Protein AF-A0A4Z2FK33-F1 (afdb_monomer)

pLDDT: mean 76.03, std 24.63, range [28.44, 97.0]

Foldseek 3Di:
DPQPDPPPPDPVVLVVVCVVDPNVVSVVVVVVVVVLVVVVSCLSVQLADDPDDDDPVSVLVLLLVLLCVALLNPPPHDDPDPQSQDDPDPVVCVVNSNQRNAADDPVGRLDQDPRRNSNNSVVSSVLSHVVNVCVVVVNPPPVPPCVPVVVVVVVVVVPPPDPDDDDDDDDDDDDDDDDDDDDD

Sequence (184 aa):
MKPFSFPEMNSENFSLSEKIVSTAYVRQGSQARRGHEQLIRQLLEQGKCPEEGWSESTVELFLSELAVMDSNNFLGNCGVGEREGRVASSLVARRHYRLIHGIGRSGDIAAIQPKAAGSSLLNKLTNSVVLDILKLSGVYVLSFKLKNILETFLLLVSHTCDPIFPVMELSGIFFSPVCKSATF

Radius of gyration: 21.34 Å; Cα contacts (8 Å, |Δi|>4): 114; chains: 1; bounding box: 62×40×58 Å

Mean predicted aligned error: 12.95 Å

Solvent-accessible surface area (backbone atoms only — not comparable to full-atom values): 11574 Å² total; per-residue (Å²): 132,80,78,89,69,76,69,82,87,46,65,67,60,50,60,57,43,38,77,77,42,62,51,71,60,49,50,54,52,52,52,57,51,48,55,49,52,50,56,54,47,49,39,71,75,67,31,44,66,68,93,66,85,77,54,68,71,50,52,53,49,52,49,48,61,30,20,56,50,16,51,69,55,42,95,84,62,82,75,85,63,95,84,46,52,81,71,92,48,69,66,62,35,57,80,47,55,57,60,63,74,56,67,23,48,101,88,38,64,88,41,78,26,90,62,18,49,19,42,30,49,49,53,55,42,52,54,36,23,53,53,42,51,40,42,75,72,68,51,70,89,46,86,83,68,43,89,66,49,58,65,60,57,55,52,66,65,66,60,76,81,62,88,90,81,80,91,75,82,94,74,81,94,77,83,86,80,87,85,77,85,78,92,132

Secondary structure (DSSP, 8-state):
--------TTHHHHHHHTTTS-HHHHHHHHHHHHHHHHHHHHHHHH-S--SSPPPHHHHHHHHHHHHTTBGGG-TT----SS-S---S-HHHHHHTTT--S-SSBTTBSSS--TTBHHHHHHHHHHHHHHHHHHHHTT-GGGTTTTTTTHHHHHHHHHTTS-----------------------

InterPro domains:
  IPR008829 SepSecS/SepCysS family [PF05889] (69-140)
  IPR015421 Pyridoxal phosphate-dependent transferase, major domain [G3DSA:3.40.640.10] (9-179)
  IPR015424 Pyridoxal phosphate-dependent transferase [SSF53383] (35-139)
  IPR019872 O-phosphoseryl-tRNA(Sec) selenium transferase [PTHR12944] (9-140)

Organism: NCBI:txid230148

Nearest PDB structures (foldseek):
  4zdo-assembly1_B  TM=9.076E-01  e=3.454E-13  Homo sapiens
  8g9z-assembly2_D  TM=9.620E-01  e=1.448E-12  Homo sapiens
  3bcb-assembly1_A  TM=9.994E-01  e=1.148E-11  Mus musculus
  4zdp-assembly1_A  TM=9.933E-01  e=1.665E-11  Homo sapiens
  4zdo-assembly2_D  TM=8.841E-01  e=3.766E-12  Homo sapiens

Structure (mmCIF, N/CA/C/O backbone):
data_AF-A0A4Z2FK33-F1
#
_entry.id   AF-A0A4Z2FK33-F1
#
loop_
_atom_site.group_PDB
_atom_site.id
_atom_site.type_symbol
_atom_site.label_atom_id
_atom_site.label_alt_id
_atom_site.label_comp_id
_atom_site.label_asym_id
_atom_site.label_entity_id
_atom_site.label_seq_id
_atom_site.pdbx_PDB_ins_code
_atom_site.Cartn_x
_atom_site.Cartn_y
_atom_site.Cartn_z
_atom_site.occupancy
_atom_site.B_iso_or_equiv
_atom_site.auth_seq_id
_atom_site.auth_comp_id
_atom_site.auth_asym_id
_atom_site.auth_atom_id
_atom_site.pdbx_PDB_model_num
ATOM 1 N N . MET A 1 1 ? -3.063 20.180 -8.177 1.00 32.69 1 MET A N 1
ATOM 2 C CA . MET A 1 1 ? -2.989 18.768 -7.743 1.00 32.69 1 MET A CA 1
ATOM 3 C C . MET A 1 1 ? -3.818 18.640 -6.481 1.00 32.69 1 MET A C 1
ATOM 5 O O . MET A 1 1 ? -3.519 19.347 -5.530 1.00 32.69 1 MET A O 1
ATOM 9 N N . LYS A 1 2 ? -4.894 17.843 -6.481 1.00 29.06 2 LYS A N 1
ATOM 10 C CA . LYS A 1 2 ? -5.579 17.518 -5.221 1.00 29.06 2 LYS A CA 1
ATOM 11 C C . LYS A 1 2 ? -4.606 16.677 -4.380 1.00 29.06 2 LYS A C 1
ATOM 13 O O . LYS A 1 2 ? -3.972 15.800 -4.972 1.00 29.06 2 LYS A O 1
ATOM 18 N N . PRO A 1 3 ? -4.436 16.944 -3.074 1.00 35.28 3 PRO A N 1
ATOM 19 C CA . PRO A 1 3 ? -3.685 16.038 -2.217 1.00 35.28 3 PRO A CA 1
ATOM 20 C C . PRO A 1 3 ? -4.307 14.646 -2.341 1.00 35.28 3 PRO A C 1
ATOM 22 O O . PRO A 1 3 ? -5.529 14.520 -2.442 1.00 35.28 3 PRO A O 1
ATOM 25 N N . PHE A 1 4 ? -3.464 13.620 -2.412 1.00 38.22 4 PHE A N 1
ATOM 26 C CA . PHE A 1 4 ? -3.895 12.229 -2.407 1.00 38.22 4 PHE A CA 1
ATOM 27 C C . PHE A 1 4 ? -4.510 11.952 -1.029 1.00 38.22 4 PHE A C 1
ATOM 29 O O . PHE A 1 4 ? -3.817 11.590 -0.084 1.00 38.22 4 PHE A O 1
ATOM 36 N N . SER A 1 5 ? -5.800 12.246 -0.872 1.00 37.59 5 SER A N 1
ATOM 37 C CA . SER A 1 5 ? -6.545 11.930 0.337 1.00 37.59 5 SER A CA 1
ATOM 38 C C . SER A 1 5 ? -6.865 10.445 0.284 1.00 37.59 5 SER A C 1
ATOM 40 O O . SER A 1 5 ? -7.742 10.038 -0.482 1.00 37.59 5 SER A O 1
ATOM 42 N N . PHE A 1 6 ? -6.156 9.640 1.075 1.00 44.09 6 PHE A N 1
ATOM 43 C CA . PHE A 1 6 ? -6.681 8.332 1.448 1.00 44.09 6 PHE A CA 1
ATOM 44 C C . PHE A 1 6 ? -8.087 8.572 2.026 1.00 44.09 6 PHE A C 1
ATOM 46 O O . PHE A 1 6 ? -8.216 9.404 2.930 1.00 44.09 6 PHE A O 1
ATOM 53 N N . PRO A 1 7 ? -9.147 7.966 1.464 1.00 44.47 7 PRO A N 1
ATOM 54 C CA . PRO A 1 7 ? -10.482 8.109 2.026 1.00 44.47 7 PRO A CA 1
ATOM 55 C C . PRO A 1 7 ? -10.446 7.642 3.485 1.00 44.47 7 PRO A C 1
ATOM 57 O O . PRO A 1 7 ? -9.740 6.682 3.795 1.00 44.47 7 PRO A O 1
ATOM 60 N N . GLU A 1 8 ? -11.174 8.321 4.378 1.00 51.00 8 GLU A N 1
ATOM 61 C CA . GLU A 1 8 ? -11.430 7.837 5.742 1.00 51.00 8 GLU A CA 1
ATOM 62 C C . GLU A 1 8 ? -12.081 6.453 5.637 1.00 51.00 8 GLU A C 1
ATOM 64 O O . GLU A 1 8 ? -13.293 6.324 5.496 1.00 51.00 8 GLU A O 1
ATOM 69 N N . MET A 1 9 ? -11.265 5.401 5.632 1.00 53.88 9 MET A N 1
ATOM 70 C CA . MET A 1 9 ? -11.671 4.095 5.106 1.00 53.88 9 MET A CA 1
ATOM 71 C C . MET A 1 9 ? -12.693 3.362 5.979 1.00 53.88 9 MET A C 1
ATOM 73 O O .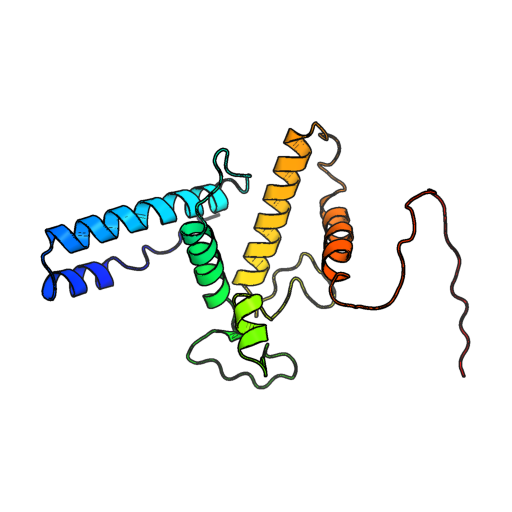 MET A 1 9 ? -13.141 2.285 5.606 1.00 53.88 9 MET A O 1
ATOM 77 N N . ASN A 1 10 ? -13.050 3.891 7.154 1.00 69.00 10 ASN A N 1
ATOM 78 C CA . ASN A 1 10 ? -13.724 3.101 8.182 1.00 69.00 10 ASN A CA 1
ATOM 79 C C . ASN A 1 10 ? -14.761 3.846 9.031 1.00 69.00 10 ASN A C 1
ATOM 81 O O . ASN A 1 10 ? -15.221 3.264 10.010 1.00 69.00 10 ASN A O 1
ATOM 85 N N . SER A 1 11 ? -15.150 5.086 8.719 1.00 76.50 11 SER A N 1
ATOM 86 C CA . SER A 1 11 ? -16.106 5.819 9.572 1.00 76.50 11 SER A CA 1
ATOM 87 C C . SER A 1 11 ? -17.433 5.059 9.729 1.00 76.50 11 SER A C 1
ATOM 89 O O . SER A 1 11 ? -17.882 4.832 10.852 1.00 76.50 11 SER A O 1
ATOM 91 N N . GLU A 1 12 ? -17.983 4.542 8.629 1.00 84.75 12 GLU A N 1
ATOM 92 C CA . GLU A 1 12 ? -19.193 3.710 8.637 1.00 84.75 12 GLU A CA 1
ATOM 93 C C . GLU A 1 12 ? -18.986 2.368 9.355 1.00 84.75 12 GLU A C 1
ATOM 95 O O . GLU A 1 12 ? -19.827 1.957 10.156 1.00 84.75 12 GLU A O 1
ATOM 100 N N . ASN A 1 13 ? -17.843 1.708 9.140 1.00 87.44 13 ASN A N 1
ATOM 101 C CA . ASN A 1 13 ? -17.508 0.441 9.800 1.00 87.44 13 ASN A CA 1
ATOM 102 C C . ASN A 1 13 ? -17.434 0.602 11.324 1.00 87.44 13 ASN A C 1
ATOM 104 O O . ASN A 1 13 ? -17.922 -0.252 12.070 1.00 87.44 13 ASN A O 1
ATOM 108 N N . PHE A 1 14 ? -16.863 1.711 11.800 1.00 87.00 14 PHE A N 1
ATOM 109 C CA . PHE A 1 14 ? -16.839 2.030 13.222 1.00 87.00 14 PHE A CA 1
ATOM 110 C C . PHE A 1 14 ? -18.251 2.292 13.748 1.00 87.00 14 PHE A C 1
ATOM 112 O O . PHE A 1 14 ? -18.624 1.695 14.754 1.00 87.00 14 PHE A O 1
ATOM 119 N N . SER A 1 15 ? -19.078 3.071 13.043 1.00 88.12 15 SER A N 1
ATOM 120 C CA . SER A 1 15 ? -20.475 3.303 13.440 1.00 88.12 15 SER A CA 1
ATOM 121 C C . SER A 1 15 ? -21.315 2.021 13.494 1.00 88.12 15 SER A C 1
ATOM 123 O O . SER A 1 15 ? -22.174 1.880 14.363 1.00 88.12 15 SER A O 1
ATOM 125 N N . LEU A 1 16 ? -21.081 1.061 12.595 1.00 90.81 16 LEU A N 1
ATOM 126 C CA . LEU A 1 16 ? -21.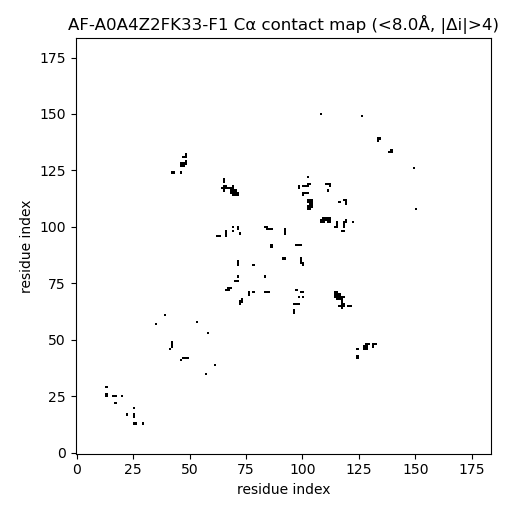721 -0.256 12.658 1.00 90.81 16 LEU A CA 1
ATOM 127 C C . LEU A 1 16 ? -21.207 -1.084 13.843 1.00 90.81 16 LEU A C 1
ATOM 129 O O . LEU A 1 16 ? -21.999 -1.747 14.511 1.00 90.81 16 LEU A O 1
ATOM 133 N N . SER A 1 17 ? -19.912 -1.002 14.147 1.00 89.12 17 SER A N 1
ATOM 134 C CA . SER A 1 17 ? -19.297 -1.702 15.281 1.00 89.12 17 SER A CA 1
ATOM 135 C C . SER A 1 17 ? -19.814 -1.196 16.633 1.00 89.12 17 SER A C 1
ATOM 137 O O . SER A 1 17 ? -20.007 -1.996 17.547 1.00 89.12 17 SER A O 1
ATOM 139 N N . GLU A 1 18 ? -20.114 0.103 16.754 1.00 91.81 18 GLU A N 1
ATOM 140 C CA . GLU A 1 18 ? -20.719 0.706 17.957 1.00 91.81 18 GLU A CA 1
ATOM 141 C C . GLU A 1 18 ? -22.119 0.149 18.278 1.00 91.81 18 GLU A C 1
ATOM 143 O O . GLU A 1 18 ? -22.578 0.253 19.413 1.00 91.81 18 GLU A O 1
ATOM 148 N N . LYS A 1 19 ? -22.807 -0.465 17.303 1.00 93.19 19 LYS A N 1
ATOM 149 C CA . LYS A 1 19 ? -24.095 -1.148 17.535 1.00 93.19 19 LYS A CA 1
ATOM 150 C C . LYS A 1 19 ? -23.926 -2.535 18.163 1.00 93.19 19 LYS A C 1
ATOM 152 O O . LYS A 1 19 ? -24.900 -3.092 18.659 1.00 93.19 19 LYS A O 1
ATOM 157 N N . ILE A 1 20 ? -22.719 -3.100 18.102 1.00 93.31 20 ILE A N 1
ATOM 158 C CA . ILE A 1 20 ? -22.397 -4.460 18.558 1.00 93.31 20 ILE A CA 1
ATOM 159 C C . ILE A 1 20 ? -21.619 -4.410 19.878 1.00 93.31 20 ILE A C 1
ATOM 161 O O . ILE A 1 20 ? -21.870 -5.202 20.783 1.00 93.31 20 ILE A O 1
ATOM 165 N N . VAL A 1 21 ? -20.675 -3.475 19.992 1.00 92.44 21 VAL A N 1
ATOM 166 C CA . VAL A 1 21 ? -19.794 -3.290 21.151 1.00 92.44 21 VAL A CA 1
ATOM 167 C C . VAL A 1 21 ? -19.958 -1.869 21.684 1.00 92.44 21 VAL A C 1
ATOM 169 O O . VAL A 1 21 ? -20.266 -0.954 20.927 1.00 92.44 21 VAL A O 1
ATOM 172 N N . SER A 1 22 ? -19.717 -1.664 22.983 1.00 93.19 22 SER A N 1
ATOM 173 C CA . SER A 1 22 ? -19.744 -0.334 23.607 1.00 93.19 22 SER A CA 1
ATOM 174 C C . SER A 1 22 ? -18.981 0.712 22.788 1.00 93.19 22 SER A C 1
ATOM 176 O O . SER A 1 22 ? -17.798 0.550 22.471 1.00 93.19 22 SER A O 1
ATOM 178 N N . THR A 1 23 ? -19.657 1.833 22.537 1.00 92.00 23 THR A N 1
ATOM 179 C CA . THR A 1 23 ? -19.134 3.011 21.842 1.00 92.00 23 THR A CA 1
ATOM 180 C C . THR A 1 23 ? -17.781 3.467 22.384 1.00 92.00 23 THR A C 1
ATOM 182 O O . THR A 1 23 ? -16.895 3.825 21.612 1.00 92.00 23 THR A O 1
ATOM 185 N N . ALA A 1 24 ? -17.586 3.431 23.706 1.00 92.00 24 ALA A N 1
ATOM 186 C CA . ALA A 1 24 ? -16.337 3.870 24.322 1.00 92.00 24 ALA A CA 1
ATOM 187 C C . ALA A 1 24 ? -15.137 3.020 23.861 1.00 92.00 24 ALA A C 1
ATOM 189 O O . ALA A 1 24 ? -14.093 3.571 23.511 1.00 92.00 24 ALA A O 1
ATOM 190 N N . TYR A 1 25 ? -15.303 1.696 23.783 1.00 92.06 25 TYR A N 1
ATOM 191 C CA . TYR A 1 25 ? -14.235 0.788 23.354 1.00 92.06 25 TYR A CA 1
ATOM 192 C C . TYR A 1 25 ? -13.966 0.875 21.852 1.00 92.06 25 TYR A C 1
ATOM 194 O O . TYR A 1 25 ? -12.808 0.880 21.431 1.00 92.06 25 TYR A O 1
ATOM 202 N N . VAL A 1 26 ? -15.012 1.017 21.033 1.00 91.56 26 VAL A N 1
ATOM 203 C CA . VAL A 1 26 ? -14.852 1.185 19.579 1.00 91.56 26 VAL A CA 1
ATOM 204 C C . VAL A 1 26 ? -14.118 2.490 19.260 1.00 91.56 26 VAL A C 1
ATOM 206 O O . VAL A 1 26 ? -13.208 2.503 18.429 1.00 91.56 26 VAL A O 1
ATOM 209 N N . ARG A 1 27 ? -14.434 3.580 19.970 1.00 89.31 27 ARG A N 1
ATOM 210 C CA . ARG A 1 27 ? -13.733 4.864 19.821 1.00 89.31 27 ARG A CA 1
ATOM 211 C C . ARG A 1 27 ? -12.266 4.785 20.220 1.00 89.31 27 ARG A C 1
ATOM 213 O O . ARG A 1 27 ? -11.430 5.347 19.514 1.00 89.31 27 ARG A O 1
ATOM 220 N N . GLN A 1 28 ? -11.946 4.070 21.298 1.00 91.69 28 GLN A N 1
ATOM 221 C CA . GLN A 1 28 ? -10.559 3.830 21.699 1.00 91.69 28 GLN A CA 1
ATOM 222 C C . GLN A 1 28 ? -9.788 3.086 20.597 1.00 91.69 28 GLN A C 1
ATOM 224 O O . GLN A 1 28 ? -8.695 3.507 20.219 1.00 91.69 28 GLN A O 1
ATOM 229 N N . GLY A 1 29 ? -10.382 2.037 20.017 1.00 89.75 29 GLY A N 1
ATOM 230 C CA . GLY A 1 29 ? -9.789 1.309 18.891 1.00 89.75 29 GLY A CA 1
ATOM 231 C C . GLY A 1 29 ? -9.604 2.180 17.643 1.00 89.75 29 GLY A C 1
ATOM 232 O O . GLY A 1 29 ? -8.538 2.173 17.028 1.00 89.75 29 GLY A O 1
ATOM 233 N N . SER A 1 30 ? -10.602 2.997 17.300 1.00 89.31 30 SER A N 1
ATOM 234 C CA . SER A 1 30 ? -10.514 3.959 16.193 1.00 89.31 30 SER A CA 1
ATOM 235 C C . SER A 1 30 ? -9.402 4.994 16.411 1.00 89.31 30 SER A C 1
ATOM 237 O O . SER A 1 30 ? -8.675 5.345 15.483 1.00 89.31 30 SER A O 1
ATOM 239 N N . GLN A 1 31 ? -9.218 5.473 17.644 1.00 88.81 31 GLN A N 1
ATOM 240 C CA . GLN A 1 31 ? -8.125 6.385 17.979 1.00 88.81 31 GLN A CA 1
ATOM 241 C C . GLN A 1 31 ? -6.750 5.721 17.841 1.00 88.81 31 GLN A C 1
ATOM 243 O O . GLN A 1 31 ? -5.847 6.343 17.287 1.00 88.81 31 GLN A O 1
ATOM 248 N N . ALA A 1 32 ? -6.603 4.464 18.265 1.00 90.00 32 ALA A N 1
ATOM 249 C CA . ALA A 1 32 ? -5.367 3.710 18.059 1.00 90.00 32 ALA A CA 1
ATOM 250 C C . ALA A 1 32 ? -5.046 3.546 16.561 1.00 90.00 32 ALA A C 1
ATOM 252 O O . ALA A 1 32 ? -3.919 3.804 16.141 1.00 90.00 32 ALA A O 1
ATOM 253 N N . ARG A 1 33 ? -6.049 3.221 15.728 1.00 90.75 33 ARG A N 1
ATOM 254 C CA . ARG A 1 33 ? -5.868 3.111 14.268 1.00 90.75 33 ARG A CA 1
ATOM 255 C C . ARG A 1 33 ? -5.421 4.428 13.629 1.00 90.75 33 ARG A C 1
ATOM 257 O O . ARG A 1 33 ? -4.514 4.419 12.800 1.00 90.75 33 ARG A O 1
ATOM 264 N N . ARG A 1 34 ? -5.990 5.557 14.066 1.00 90.50 34 ARG A N 1
ATOM 265 C CA . ARG A 1 34 ? -5.603 6.893 13.581 1.00 90.50 34 ARG A CA 1
ATOM 266 C C . ARG A 1 34 ? -4.124 7.212 13.807 1.00 90.50 34 ARG A C 1
ATOM 268 O O . ARG A 1 34 ? -3.545 7.917 12.989 1.00 90.50 34 ARG A O 1
ATOM 275 N N . GLY A 1 35 ? -3.502 6.678 14.860 1.00 92.19 35 GLY A N 1
ATOM 276 C CA . GLY A 1 35 ? -2.061 6.832 15.082 1.00 92.19 35 GLY A CA 1
ATOM 277 C C . GLY A 1 35 ? -1.229 6.247 13.936 1.00 92.19 35 GLY A C 1
ATOM 278 O O . GLY A 1 35 ? -0.350 6.917 13.401 1.00 92.19 35 GLY A O 1
ATOM 279 N N . HIS A 1 36 ? -1.565 5.036 13.483 1.00 93.25 36 HIS A N 1
ATOM 280 C CA . HIS A 1 36 ? -0.902 4.417 12.331 1.00 93.25 36 HIS A CA 1
ATOM 281 C C . HIS A 1 36 ? -1.168 5.190 11.031 1.00 93.25 36 HIS A C 1
ATOM 283 O O . HIS A 1 36 ? -0.255 5.420 10.239 1.00 93.25 36 HIS A O 1
ATOM 289 N N . GLU A 1 37 ? -2.409 5.634 10.823 1.00 91.94 37 GLU A N 1
ATOM 290 C CA . GLU A 1 37 ? -2.801 6.400 9.633 1.00 91.94 37 GLU A CA 1
ATOM 291 C C . GLU A 1 37 ? -2.060 7.741 9.535 1.00 91.94 37 GLU A C 1
ATOM 293 O O . GLU A 1 37 ? -1.687 8.159 8.440 1.00 91.94 37 GLU A O 1
ATOM 298 N N . GLN A 1 38 ? -1.798 8.404 10.665 1.00 93.12 38 GLN A N 1
ATOM 299 C CA . GLN A 1 38 ? -1.022 9.644 10.705 1.00 93.12 38 GLN A CA 1
ATOM 300 C C . GLN A 1 38 ? 0.425 9.434 10.251 1.00 93.12 38 GLN A C 1
ATOM 302 O O . GLN A 1 38 ? 0.918 10.218 9.440 1.00 93.12 38 GLN A O 1
ATOM 307 N N . LEU A 1 39 ? 1.080 8.366 10.714 1.00 94.12 39 LEU A N 1
ATOM 308 C CA . LEU A 1 39 ? 2.438 8.018 10.286 1.00 94.12 39 LEU A CA 1
ATOM 309 C C . LEU A 1 39 ? 2.483 7.745 8.777 1.00 94.12 39 LEU A C 1
ATOM 311 O O . LEU A 1 39 ? 3.299 8.321 8.056 1.00 94.12 39 LEU A O 1
ATOM 315 N N . ILE A 1 40 ? 1.546 6.932 8.281 1.00 94.00 40 ILE A N 1
ATOM 316 C CA . ILE A 1 40 ? 1.432 6.619 6.851 1.00 94.00 40 ILE A CA 1
ATOM 317 C C . ILE A 1 40 ? 1.198 7.891 6.033 1.00 94.00 40 ILE A C 1
ATOM 319 O O . ILE A 1 40 ? 1.852 8.108 5.012 1.00 94.00 40 ILE A O 1
ATOM 323 N N . ARG A 1 41 ? 0.307 8.769 6.495 1.00 93.94 41 ARG A N 1
ATOM 324 C CA . ARG A 1 41 ? 0.033 10.051 5.847 1.00 93.94 41 ARG A CA 1
ATOM 325 C C . ARG A 1 41 ? 1.283 10.922 5.758 1.00 93.94 41 ARG A C 1
ATOM 327 O O . ARG A 1 41 ? 1.548 11.464 4.689 1.00 93.94 41 ARG A O 1
ATOM 334 N N . GLN A 1 42 ? 2.056 11.036 6.837 1.00 94.56 42 GLN A N 1
ATOM 335 C CA . GLN A 1 42 ? 3.299 11.811 6.839 1.00 94.56 42 GLN A CA 1
ATOM 336 C C . GLN A 1 42 ? 4.296 11.281 5.803 1.00 94.56 42 GLN A C 1
ATOM 338 O O . GLN A 1 42 ? 4.852 12.070 5.037 1.00 94.56 42 GLN A O 1
ATOM 343 N N . LEU A 1 43 ? 4.469 9.956 5.718 1.00 93.81 43 LEU A N 1
ATOM 344 C CA . LEU A 1 43 ? 5.325 9.335 4.705 1.00 93.81 43 LEU A CA 1
ATOM 345 C C . LEU A 1 43 ? 4.846 9.658 3.283 1.00 93.81 43 LEU A C 1
ATOM 347 O O . LEU A 1 43 ? 5.658 9.995 2.425 1.00 93.81 43 LEU A O 1
ATOM 351 N N . LEU A 1 44 ? 3.538 9.587 3.028 1.00 93.19 44 LEU A N 1
ATOM 352 C CA . LEU A 1 44 ? 2.959 9.863 1.709 1.00 93.19 44 LEU A CA 1
ATOM 353 C C . LEU A 1 44 ? 3.059 11.339 1.305 1.00 93.19 44 LEU A C 1
ATOM 355 O O . LEU A 1 44 ? 3.276 11.639 0.132 1.00 93.19 44 LEU A O 1
ATOM 359 N N . GLU A 1 45 ? 2.885 12.259 2.255 1.00 93.44 45 GLU A N 1
ATOM 360 C CA . GLU A 1 45 ? 2.944 13.702 2.004 1.00 93.44 45 GLU A CA 1
ATOM 361 C C . GLU A 1 45 ? 4.379 14.193 1.805 1.00 93.44 45 GLU A C 1
ATOM 363 O O . GLU A 1 45 ? 4.635 15.021 0.930 1.00 93.44 45 GLU A O 1
ATOM 368 N N . GLN A 1 46 ? 5.313 13.696 2.617 1.00 92.62 46 GLN A N 1
ATOM 369 C CA . GLN A 1 46 ? 6.686 14.197 2.640 1.00 92.62 46 GLN A CA 1
ATOM 370 C C . GLN A 1 46 ? 7.629 13.375 1.760 1.00 92.62 46 GLN A C 1
ATOM 372 O O . GLN A 1 46 ? 8.590 13.923 1.221 1.00 92.62 46 GLN A O 1
ATOM 377 N N . GLY A 1 47 ? 7.380 12.069 1.618 1.00 91.62 47 GLY A N 1
ATOM 378 C CA . GLY A 1 47 ? 8.262 11.145 0.905 1.00 91.62 47 GLY A CA 1
ATOM 379 C C . GLY A 1 47 ? 9.652 11.022 1.537 1.00 91.62 47 GLY A C 1
ATOM 380 O O . GLY A 1 47 ? 10.624 10.795 0.817 1.00 91.62 47 GLY A O 1
ATOM 381 N N . LYS A 1 48 ? 9.762 11.229 2.851 1.00 91.69 48 LYS A N 1
ATOM 382 C CA . LYS A 1 48 ? 11.021 11.237 3.606 1.00 91.69 48 LYS A CA 1
ATOM 383 C C . LYS A 1 48 ? 11.119 10.054 4.551 1.00 91.69 48 LYS A C 1
ATOM 385 O O . LYS A 1 48 ? 10.099 9.463 4.906 1.00 91.69 48 LYS A O 1
ATOM 390 N N . CYS A 1 49 ? 12.341 9.724 4.960 1.00 90.75 49 CYS A N 1
ATOM 391 C CA . CYS A 1 49 ? 12.519 8.731 6.010 1.00 90.75 49 CYS A CA 1
ATOM 392 C C . CYS A 1 49 ? 11.945 9.281 7.329 1.00 90.75 49 CYS A C 1
ATOM 394 O O . CYS A 1 49 ? 12.283 10.410 7.690 1.00 90.75 49 CYS A O 1
ATOM 396 N N . PRO A 1 50 ? 11.098 8.527 8.054 1.00 92.19 50 PRO A N 1
ATOM 397 C CA . PRO A 1 50 ? 10.700 8.894 9.409 1.00 92.19 50 PRO A CA 1
ATOM 398 C C . PRO A 1 50 ? 11.924 9.072 10.318 1.00 92.19 50 PRO A C 1
ATOM 400 O O . PRO A 1 50 ? 12.889 8.316 10.198 1.00 92.19 50 PRO A O 1
ATOM 403 N N . GLU A 1 51 ? 11.873 10.052 11.225 1.00 90.50 51 GLU A N 1
ATOM 404 C CA . GLU A 1 51 ? 12.926 10.256 12.234 1.00 90.50 51 GLU A CA 1
ATOM 405 C C . GLU A 1 51 ? 12.979 9.083 13.221 1.00 90.50 51 GLU A C 1
ATOM 407 O O . GLU A 1 51 ? 14.054 8.584 13.550 1.00 90.50 51 GLU A O 1
ATOM 412 N N . GLU A 1 52 ? 11.805 8.605 13.640 1.00 93.75 52 GLU A N 1
ATOM 413 C CA . GLU A 1 52 ? 11.649 7.412 14.467 1.00 93.75 52 GLU A CA 1
ATOM 414 C C . GLU A 1 52 ? 11.164 6.228 13.625 1.00 93.75 52 GLU A C 1
ATOM 416 O O . GLU A 1 52 ? 10.223 6.337 12.832 1.00 93.75 52 GLU A O 1
ATOM 421 N N . GLY A 1 53 ? 11.802 5.070 13.813 1.00 93.81 53 GLY A N 1
ATOM 422 C CA . GLY A 1 53 ? 11.434 3.836 13.127 1.00 93.81 53 GLY A CA 1
ATOM 423 C C . GLY A 1 53 ? 10.015 3.383 13.474 1.00 93.81 53 GLY A C 1
ATOM 424 O O . GLY A 1 53 ? 9.593 3.419 14.628 1.00 93.81 53 GLY A O 1
ATOM 425 N N . TRP A 1 54 ? 9.273 2.929 12.465 1.00 95.88 54 TRP A N 1
ATOM 426 C CA . TRP A 1 54 ? 7.927 2.399 12.664 1.00 95.88 54 TRP A CA 1
ATOM 427 C C . TRP A 1 54 ? 7.942 1.031 13.346 1.00 95.88 54 TRP A C 1
ATOM 429 O O . TRP A 1 54 ? 8.846 0.223 13.136 1.00 95.88 54 TRP A O 1
ATOM 439 N N . SER A 1 55 ? 6.881 0.738 14.101 1.00 95.88 55 SER A N 1
ATOM 440 C CA . SER A 1 55 ? 6.621 -0.616 14.591 1.00 95.88 55 SER A CA 1
ATOM 441 C C . SER A 1 55 ? 6.339 -1.577 13.433 1.00 95.88 55 SER A C 1
ATOM 443 O O . SER A 1 55 ? 5.755 -1.180 12.420 1.00 95.88 55 SER A O 1
ATOM 445 N N . GLU A 1 56 ? 6.653 -2.862 13.618 1.00 96.06 56 GLU A N 1
ATOM 446 C CA . GLU A 1 56 ? 6.341 -3.915 12.637 1.00 96.06 56 GLU A CA 1
ATOM 447 C C . GLU A 1 56 ? 4.859 -3.903 12.245 1.00 96.06 56 GLU A C 1
ATOM 449 O O . GLU A 1 56 ? 4.533 -3.927 11.064 1.00 96.06 56 GLU A O 1
ATOM 454 N N . SER A 1 57 ? 3.957 -3.721 13.216 1.00 94.75 57 SER A N 1
ATOM 455 C CA . SER A 1 57 ? 2.515 -3.614 12.966 1.00 94.75 57 SER A CA 1
ATOM 456 C C . SER A 1 57 ? 2.134 -2.470 12.020 1.00 94.75 57 SER A C 1
ATOM 458 O O . SER A 1 57 ? 1.226 -2.623 11.206 1.00 94.75 57 SER A O 1
ATOM 460 N N . THR A 1 58 ? 2.825 -1.329 12.093 1.00 94.75 58 THR A N 1
ATOM 461 C CA . THR A 1 58 ? 2.573 -0.186 11.201 1.00 94.75 58 THR A CA 1
ATOM 462 C C . THR A 1 58 ? 3.100 -0.474 9.799 1.00 94.75 58 THR A C 1
ATOM 464 O O . THR A 1 58 ? 2.431 -0.161 8.815 1.00 94.75 58 THR A O 1
ATOM 467 N N . VAL A 1 59 ? 4.277 -1.099 9.703 1.00 95.44 59 VAL A N 1
ATOM 468 C CA . VAL A 1 59 ? 4.877 -1.502 8.424 1.00 95.44 59 VAL A CA 1
ATOM 469 C C . VAL A 1 59 ? 4.001 -2.539 7.724 1.00 95.44 59 VAL A C 1
ATOM 471 O O . VAL A 1 59 ? 3.666 -2.364 6.555 1.00 95.44 59 VAL A O 1
ATOM 474 N N . GLU A 1 60 ? 3.571 -3.583 8.431 1.00 95.62 60 GLU A N 1
ATOM 475 C CA . GLU A 1 60 ? 2.701 -4.625 7.881 1.00 95.62 60 GLU A CA 1
ATOM 476 C C . GLU A 1 60 ? 1.330 -4.080 7.476 1.00 95.62 60 GLU A C 1
ATOM 478 O O . GLU A 1 60 ? 0.818 -4.454 6.417 1.00 95.62 60 GLU A O 1
ATOM 483 N N . LEU A 1 61 ? 0.748 -3.172 8.273 1.00 94.56 61 LEU A N 1
ATOM 484 C CA . LEU A 1 61 ? -0.494 -2.488 7.914 1.00 94.56 61 LEU A CA 1
ATOM 485 C C . LEU A 1 61 ? -0.314 -1.710 6.609 1.00 94.56 61 LEU A C 1
ATOM 487 O O . LEU A 1 61 ? -1.096 -1.883 5.681 1.00 94.56 61 LEU A O 1
ATOM 491 N N . PHE A 1 62 ? 0.747 -0.911 6.507 1.00 95.62 62 PHE A N 1
ATOM 492 C CA . PHE A 1 62 ? 1.035 -0.130 5.309 1.00 95.62 62 PHE A CA 1
ATOM 493 C C . PHE A 1 62 ? 1.250 -1.009 4.067 1.00 95.62 62 PHE A C 1
ATOM 495 O O . PHE A 1 62 ? 0.661 -0.750 3.018 1.00 95.62 62 PHE A O 1
ATOM 502 N N . LEU A 1 63 ? 2.041 -2.080 4.181 1.00 95.50 63 LEU A N 1
ATOM 503 C CA . LEU A 1 63 ? 2.270 -3.018 3.079 1.00 95.50 63 LEU A CA 1
ATOM 504 C C . LEU A 1 63 ? 0.985 -3.739 2.663 1.00 95.50 63 LEU A C 1
ATOM 506 O O . LEU A 1 63 ? 0.758 -3.942 1.472 1.00 95.50 63 LEU A O 1
ATOM 510 N N . SER A 1 64 ? 0.127 -4.085 3.623 1.00 95.44 64 SER A N 1
ATOM 511 C CA . SER A 1 64 ? -1.168 -4.712 3.347 1.00 95.44 64 SER A CA 1
ATOM 512 C C . SER A 1 64 ? -2.111 -3.763 2.604 1.00 95.44 64 SER A C 1
ATOM 514 O O . SER A 1 64 ? -2.746 -4.180 1.636 1.00 95.44 64 SER A O 1
ATOM 516 N N . GLU A 1 65 ? -2.157 -2.488 3.001 1.00 94.38 65 GLU A N 1
ATOM 517 C CA . GLU A 1 65 ? -2.938 -1.441 2.324 1.00 94.38 65 GLU A CA 1
ATOM 518 C C . GLU A 1 65 ? -2.439 -1.201 0.888 1.00 94.38 65 GLU A C 1
ATOM 520 O O . GLU A 1 65 ? -3.234 -1.046 -0.034 1.00 94.38 65 GLU A O 1
ATOM 525 N N . LEU A 1 66 ? -1.124 -1.248 0.651 1.00 94.19 66 LEU A N 1
ATOM 526 C CA . LEU A 1 66 ? -0.582 -1.177 -0.708 1.00 94.19 66 LEU A CA 1
ATOM 527 C C . LEU A 1 66 ? -0.917 -2.426 -1.528 1.00 94.19 66 LEU A C 1
ATOM 529 O O . LEU A 1 66 ? -1.285 -2.319 -2.695 1.00 94.19 66 LEU A O 1
ATOM 533 N N . ALA A 1 67 ? -0.815 -3.614 -0.936 1.00 94.62 67 ALA A N 1
ATOM 534 C CA . ALA A 1 67 ? -1.051 -4.864 -1.647 1.00 94.62 67 ALA A CA 1
ATOM 535 C C . ALA A 1 67 ? -2.478 -4.963 -2.197 1.00 94.62 67 ALA A C 1
ATOM 537 O O . ALA A 1 67 ? -2.666 -5.396 -3.335 1.00 94.62 67 ALA A O 1
ATOM 538 N N . VAL A 1 68 ? -3.489 -4.521 -1.441 1.00 95.75 68 VAL A N 1
ATOM 539 C CA . VAL A 1 68 ? -4.888 -4.546 -1.907 1.00 95.75 68 VAL A CA 1
ATOM 540 C C . VAL A 1 68 ? -5.161 -3.594 -3.078 1.00 95.75 68 VAL A C 1
ATOM 542 O O . VAL A 1 68 ? -6.176 -3.751 -3.753 1.00 95.75 68 VAL A O 1
ATOM 545 N N . MET A 1 69 ? -4.262 -2.644 -3.362 1.00 94.69 69 MET A N 1
ATOM 546 C CA . MET A 1 69 ? -4.366 -1.725 -4.503 1.00 94.69 69 MET A CA 1
ATOM 547 C C . MET A 1 69 ? -3.883 -2.336 -5.828 1.00 94.69 69 MET A C 1
ATOM 549 O O . MET A 1 69 ? -4.111 -1.748 -6.889 1.00 94.69 69 MET A O 1
ATOM 553 N N . ASP A 1 70 ? -3.215 -3.490 -5.798 1.00 94.31 70 ASP A N 1
ATOM 554 C CA . ASP A 1 70 ? -2.786 -4.188 -7.010 1.00 94.31 70 ASP A CA 1
ATOM 555 C C . ASP A 1 70 ? -3.899 -5.096 -7.552 1.00 94.31 70 ASP A C 1
ATOM 557 O O . ASP A 1 70 ? -4.578 -5.807 -6.808 1.00 94.31 70 ASP A O 1
ATOM 561 N N . SER A 1 71 ? -4.070 -5.110 -8.878 1.00 94.25 71 SER A N 1
ATOM 562 C CA . SER A 1 71 ? -5.212 -5.773 -9.523 1.00 94.25 71 SER A CA 1
ATOM 563 C C . SER A 1 71 ? -5.262 -7.285 -9.302 1.00 94.25 71 SER A C 1
ATOM 565 O O . SER A 1 71 ? -6.350 -7.859 -9.235 1.00 94.25 71 SER A O 1
ATOM 567 N N . ASN A 1 72 ? -4.111 -7.935 -9.091 1.00 93.00 72 ASN A N 1
ATOM 568 C CA . ASN A 1 72 ? -4.044 -9.353 -8.735 1.00 93.00 72 ASN A CA 1
ATOM 569 C C . ASN A 1 72 ? -4.701 -9.681 -7.379 1.00 93.00 72 ASN A C 1
ATOM 571 O O . ASN A 1 72 ? -4.959 -10.853 -7.117 1.00 93.00 72 ASN A O 1
ATOM 575 N N . ASN A 1 73 ? -4.972 -8.680 -6.533 1.00 94.50 73 ASN A N 1
ATOM 576 C CA . ASN A 1 73 ? -5.593 -8.843 -5.217 1.00 94.50 73 ASN A CA 1
ATOM 577 C C . ASN A 1 73 ? -7.048 -8.337 -5.150 1.00 94.50 73 ASN A C 1
ATOM 579 O O . ASN A 1 73 ? -7.664 -8.423 -4.087 1.00 94.50 73 ASN A O 1
ATOM 583 N N . PHE A 1 74 ? -7.633 -7.833 -6.246 1.00 95.81 74 PHE A N 1
ATOM 584 C CA . PHE A 1 74 ? -9.033 -7.395 -6.228 1.00 95.81 74 PHE A CA 1
ATOM 585 C C . PHE A 1 74 ? -9.987 -8.592 -6.102 1.00 95.81 74 PHE A C 1
ATOM 587 O O . PHE A 1 74 ? -9.875 -9.570 -6.840 1.00 95.81 74 PHE A O 1
ATOM 594 N N . LEU A 1 75 ? -10.980 -8.483 -5.210 1.00 89.50 75 LEU A N 1
ATOM 595 C CA . LEU A 1 75 ? -11.921 -9.568 -4.883 1.00 89.50 75 LEU A CA 1
ATOM 596 C C . LEU A 1 75 ? -12.723 -10.092 -6.090 1.00 89.50 75 LEU A C 1
ATOM 598 O O . LEU A 1 75 ? -13.107 -11.256 -6.107 1.00 89.50 75 LEU A O 1
ATOM 602 N N . GLY A 1 76 ? -12.975 -9.242 -7.089 1.00 90.00 76 GLY A N 1
ATOM 603 C CA . GLY A 1 76 ? -13.732 -9.573 -8.302 1.00 90.00 76 GLY A CA 1
ATOM 604 C C . GLY A 1 76 ? -12.894 -9.603 -9.581 1.00 90.00 76 GLY A C 1
ATOM 605 O O . GLY A 1 76 ? -13.451 -9.418 -10.662 1.00 90.00 76 GLY A O 1
ATOM 606 N N . ASN A 1 77 ? -11.568 -9.757 -9.491 1.00 89.88 77 ASN A N 1
ATOM 607 C CA . ASN A 1 77 ? -10.718 -9.745 -10.681 1.00 89.88 77 ASN A CA 1
ATOM 608 C C . ASN A 1 77 ? -10.912 -11.009 -11.537 1.00 89.88 77 ASN A C 1
ATOM 610 O O . ASN A 1 77 ? -10.787 -12.129 -11.043 1.00 89.88 77 ASN A O 1
ATOM 614 N N . CYS A 1 78 ? -11.118 -10.833 -12.843 1.00 90.06 78 CYS A N 1
ATOM 615 C CA . CYS A 1 78 ? -11.055 -11.910 -13.829 1.00 90.06 78 CYS A CA 1
ATOM 616 C C . CYS A 1 78 ? -9.931 -11.611 -14.826 1.00 90.06 78 CYS A C 1
ATOM 618 O O . CYS A 1 78 ? -10.123 -10.934 -15.836 1.00 90.06 78 CYS A O 1
ATOM 620 N N . GLY A 1 79 ? -8.730 -12.097 -14.515 1.00 88.19 79 GLY A N 1
ATOM 621 C CA . GLY A 1 79 ? -7.560 -11.912 -15.364 1.00 88.19 79 GLY A CA 1
ATOM 622 C C . GLY A 1 79 ? -7.530 -12.910 -16.519 1.00 88.19 79 GLY A C 1
ATOM 623 O O . GLY A 1 79 ? -7.315 -14.101 -16.285 1.00 88.19 79 GLY A O 1
ATOM 624 N N . VAL A 1 80 ? -7.681 -12.431 -17.758 1.00 93.12 80 VAL A N 1
ATOM 625 C CA . VAL A 1 80 ? -7.613 -13.249 -18.992 1.00 93.12 80 VAL A CA 1
ATOM 626 C C . VAL A 1 80 ? -6.261 -13.181 -19.713 1.00 93.12 80 VAL A C 1
ATOM 628 O O . VAL A 1 80 ? -6.052 -13.895 -20.688 1.00 93.12 80 VAL A O 1
ATOM 631 N N . GLY A 1 81 ? -5.334 -12.342 -19.246 1.00 92.06 81 GLY A N 1
ATOM 632 C CA . GLY A 1 81 ? -4.002 -12.211 -19.836 1.00 92.06 81 GLY A CA 1
ATOM 633 C C . GLY A 1 81 ? -3.023 -13.317 -19.432 1.00 92.06 81 GLY A C 1
ATOM 634 O O . GLY A 1 81 ? -3.295 -14.167 -18.572 1.00 92.06 81 GLY A O 1
ATOM 635 N N . GLU A 1 82 ? -1.838 -13.274 -20.041 1.00 91.38 82 GLU A N 1
ATOM 636 C CA . GLU A 1 82 ? -0.720 -14.157 -19.707 1.00 91.38 82 GLU A CA 1
ATOM 637 C C . GLU A 1 82 ? 0.025 -13.701 -18.440 1.00 91.38 82 GLU A C 1
ATOM 639 O O . GLU A 1 82 ? 0.556 -14.523 -17.694 1.00 91.38 82 GLU A O 1
ATOM 644 N N . ARG A 1 83 ? 0.001 -12.395 -18.141 1.00 87.69 83 ARG A N 1
ATOM 645 C CA . ARG A 1 83 ? 0.630 -11.771 -16.962 1.00 87.69 83 ARG A CA 1
ATOM 646 C C . ARG A 1 83 ? -0.414 -11.153 -16.030 1.00 87.69 83 ARG A C 1
ATOM 648 O O . ARG A 1 83 ? -0.604 -9.938 -15.989 1.00 87.69 83 ARG A O 1
ATOM 655 N N . GLU A 1 84 ? -1.069 -12.019 -15.262 1.00 93.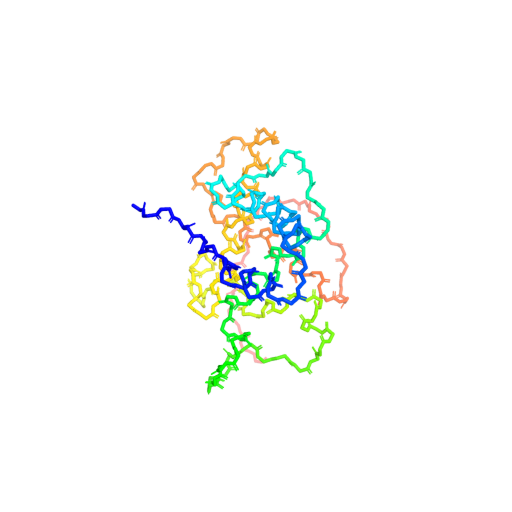81 84 GLU A N 1
ATOM 656 C CA . GLU A 1 84 ? -2.144 -11.665 -14.313 1.00 93.81 84 GLU A CA 1
ATOM 657 C C . GLU A 1 84 ? -1.716 -11.750 -12.839 1.00 93.81 84 GLU A C 1
ATOM 659 O O . GLU A 1 84 ? -2.550 -11.687 -11.945 1.00 93.81 84 GLU A O 1
ATOM 664 N N . GLY A 1 85 ? -0.419 -11.935 -12.563 1.00 91.69 85 GLY A N 1
ATOM 665 C CA . GLY A 1 85 ? 0.086 -12.011 -11.187 1.00 91.69 85 GLY A CA 1
ATOM 666 C C . GLY A 1 85 ? -0.426 -13.229 -10.404 1.00 91.69 85 GLY A C 1
ATOM 667 O O . GLY A 1 85 ? -0.517 -13.182 -9.180 1.00 91.69 85 GLY A O 1
ATOM 668 N N . ARG A 1 86 ? -0.778 -14.324 -11.097 1.00 93.25 86 ARG A N 1
ATOM 669 C CA . ARG A 1 86 ? -1.230 -15.572 -10.461 1.00 93.25 86 ARG A CA 1
ATOM 670 C C . ARG A 1 86 ? -0.057 -16.229 -9.727 1.00 93.25 86 ARG A C 1
ATOM 672 O O . ARG A 1 86 ? 0.987 -16.470 -10.327 1.00 93.25 86 ARG A O 1
ATOM 679 N N . VAL A 1 87 ? -0.241 -16.557 -8.449 1.00 95.19 87 VAL A N 1
ATOM 680 C CA . VAL A 1 87 ? 0.786 -17.204 -7.617 1.00 95.19 87 VAL A CA 1
ATOM 681 C C . VAL A 1 87 ? 0.351 -18.623 -7.265 1.00 95.19 87 VAL A C 1
ATOM 683 O O . VAL A 1 87 ? -0.701 -18.810 -6.664 1.00 95.19 87 VAL A O 1
ATOM 686 N N . ALA A 1 88 ? 1.176 -19.618 -7.603 1.00 96.50 88 ALA A N 1
ATOM 687 C CA . ALA A 1 88 ? 0.875 -21.026 -7.326 1.00 96.50 88 ALA A CA 1
ATOM 688 C C . ALA A 1 88 ? 1.034 -21.397 -5.839 1.00 96.50 88 ALA A C 1
ATOM 690 O O . ALA A 1 88 ? 0.220 -22.133 -5.289 1.00 96.50 88 ALA A O 1
ATOM 691 N N . SER A 1 89 ? 2.080 -20.889 -5.177 1.00 97.00 89 SER A N 1
ATOM 692 C CA . SER A 1 89 ? 2.380 -21.201 -3.775 1.00 97.00 89 SER A CA 1
ATOM 693 C C . SER A 1 89 ? 1.953 -20.074 -2.840 1.00 97.00 89 SER A C 1
ATOM 695 O O . SER A 1 89 ? 2.398 -18.931 -2.966 1.00 97.00 89 SER A O 1
ATOM 697 N N . SER A 1 90 ? 1.150 -20.409 -1.830 1.00 95.56 90 SER A N 1
ATOM 698 C CA . SER A 1 90 ? 0.733 -19.459 -0.794 1.00 95.56 90 SER A CA 1
ATOM 699 C C . SER A 1 90 ? 1.912 -18.931 0.030 1.00 95.56 90 SER A C 1
ATOM 701 O O . SER A 1 90 ? 1.880 -17.780 0.463 1.00 95.56 90 SER A O 1
ATOM 703 N N . LEU A 1 91 ? 2.980 -19.720 0.197 1.00 96.75 91 LEU A N 1
ATOM 704 C CA . LEU A 1 91 ? 4.208 -19.281 0.867 1.00 96.75 91 LEU A CA 1
ATOM 705 C C . LEU A 1 91 ? 4.907 -18.169 0.076 1.00 96.75 91 LEU A C 1
ATOM 707 O O . LEU A 1 91 ? 5.354 -17.185 0.661 1.00 96.75 91 LEU A O 1
ATOM 711 N N . VAL A 1 92 ? 4.939 -18.289 -1.256 1.00 96.62 92 VAL A N 1
ATOM 712 C CA . VAL A 1 92 ? 5.502 -17.261 -2.144 1.00 96.62 92 VAL A CA 1
ATOM 713 C C . VAL A 1 92 ? 4.656 -15.991 -2.104 1.00 96.62 92 VAL A C 1
ATOM 715 O O . VAL A 1 92 ? 5.205 -14.900 -1.997 1.00 96.62 92 VAL A O 1
ATOM 718 N N . ALA A 1 93 ? 3.327 -16.115 -2.121 1.00 94.81 93 ALA A N 1
ATOM 719 C CA . ALA A 1 93 ? 2.449 -14.951 -2.022 1.00 94.81 93 ALA A CA 1
ATOM 720 C C . ALA A 1 93 ? 2.628 -14.211 -0.685 1.00 94.81 93 ALA A C 1
ATOM 722 O O . ALA A 1 93 ? 2.713 -12.986 -0.662 1.00 94.81 93 ALA A O 1
ATOM 723 N N . ARG A 1 94 ? 2.711 -14.951 0.430 1.00 95.25 94 ARG A N 1
ATOM 724 C CA . ARG A 1 94 ? 2.834 -14.379 1.779 1.00 95.25 94 ARG A CA 1
ATOM 725 C C . ARG A 1 94 ? 4.174 -13.692 2.013 1.00 95.25 94 ARG A C 1
ATOM 727 O O . ARG A 1 94 ? 4.174 -12.573 2.507 1.00 95.25 94 ARG A O 1
ATOM 734 N N . ARG A 1 95 ? 5.295 -14.319 1.633 1.00 95.94 95 ARG A N 1
ATOM 735 C CA . ARG A 1 95 ? 6.632 -13.726 1.839 1.00 95.94 95 ARG A CA 1
ATOM 736 C C . ARG A 1 95 ? 6.845 -12.423 1.059 1.00 95.94 95 ARG A C 1
ATOM 738 O O . ARG A 1 95 ? 7.718 -11.646 1.415 1.00 95.94 95 ARG A O 1
ATOM 745 N N . HIS A 1 96 ? 6.062 -12.210 0.000 1.00 96.12 96 HIS A N 1
ATOM 746 C CA . HIS A 1 96 ? 6.089 -11.013 -0.847 1.00 96.12 96 HIS A CA 1
ATOM 747 C C . HIS A 1 96 ? 4.948 -10.034 -0.549 1.00 96.12 96 HIS A C 1
ATOM 749 O O . HIS A 1 96 ? 4.654 -9.175 -1.374 1.00 96.12 96 HIS A O 1
ATOM 755 N N . TYR A 1 97 ? 4.240 -10.193 0.576 1.00 96.81 97 TYR A N 1
ATOM 756 C CA . TYR A 1 97 ? 3.082 -9.360 0.935 1.00 96.81 97 TYR A CA 1
ATOM 757 C C . TYR A 1 97 ? 2.020 -9.256 -0.177 1.00 96.81 97 TYR A C 1
ATOM 759 O O . TYR A 1 97 ? 1.246 -8.312 -0.216 1.00 96.81 97 TYR A O 1
ATOM 767 N N . ARG A 1 98 ? 1.952 -10.245 -1.082 1.00 95.38 98 ARG A N 1
ATOM 768 C CA . ARG A 1 98 ? 1.062 -10.280 -2.260 1.00 95.38 98 ARG A CA 1
ATOM 769 C C . ARG A 1 98 ? 1.300 -9.169 -3.301 1.00 95.38 98 ARG A C 1
ATOM 771 O O . ARG A 1 98 ? 0.421 -8.931 -4.130 1.00 95.38 98 ARG A O 1
ATOM 778 N N . LEU A 1 99 ? 2.479 -8.549 -3.316 1.00 95.12 99 LEU A N 1
ATOM 779 C CA . LEU A 1 99 ? 2.917 -7.585 -4.334 1.00 95.12 99 LEU A CA 1
ATOM 780 C C . LEU A 1 99 ? 3.623 -8.331 -5.481 1.00 95.12 99 LEU A C 1
ATOM 782 O O . LEU A 1 99 ? 4.812 -8.628 -5.402 1.00 95.12 99 LEU A O 1
ATOM 786 N N . ILE A 1 100 ? 2.878 -8.722 -6.524 1.00 94.75 100 ILE A N 1
ATOM 787 C CA . ILE A 1 100 ? 3.344 -9.732 -7.504 1.00 94.75 100 ILE A CA 1
ATOM 788 C C . ILE A 1 100 ? 3.684 -9.148 -8.877 1.00 94.75 100 ILE A C 1
ATOM 790 O O . ILE A 1 100 ? 4.495 -9.709 -9.611 1.00 94.75 100 ILE A O 1
ATOM 794 N N . HIS A 1 101 ? 3.079 -8.023 -9.252 1.00 91.69 101 HIS A N 1
ATOM 795 C CA . HIS A 1 101 ? 3.237 -7.459 -10.595 1.00 91.69 101 HIS A CA 1
ATOM 796 C C . HIS A 1 101 ? 4.612 -6.828 -10.865 1.00 91.69 101 HIS A C 1
ATOM 798 O O . HIS A 1 101 ? 4.914 -6.523 -12.020 1.00 91.69 101 HIS A O 1
ATOM 804 N N . GLY A 1 102 ? 5.434 -6.654 -9.828 1.00 90.19 102 GLY A N 1
ATOM 805 C CA . GLY A 1 102 ? 6.716 -5.968 -9.923 1.00 90.19 102 GLY A CA 1
ATOM 806 C C . GLY A 1 102 ? 6.558 -4.461 -10.131 1.00 90.19 102 GLY A C 1
ATOM 807 O O . GLY A 1 102 ? 5.507 -3.878 -9.860 1.00 90.19 102 GLY A O 1
ATOM 808 N N . ILE A 1 103 ? 7.629 -3.830 -10.608 1.00 90.06 103 ILE A N 1
ATOM 809 C CA . ILE A 1 103 ? 7.706 -2.382 -10.818 1.00 90.06 103 ILE A CA 1
ATOM 810 C C . ILE A 1 103 ? 7.846 -2.048 -12.303 1.00 90.06 103 ILE A C 1
ATOM 812 O O . ILE A 1 103 ? 8.399 -2.825 -13.083 1.00 90.06 103 ILE A O 1
ATOM 816 N N . GLY A 1 104 ? 7.346 -0.876 -12.691 1.00 86.88 104 GLY A N 1
ATOM 817 C CA . GLY A 1 104 ? 7.534 -0.363 -14.040 1.00 86.88 104 GLY A CA 1
ATOM 818 C C . GLY A 1 104 ? 6.705 -1.052 -15.122 1.00 86.88 104 GLY A C 1
ATOM 819 O O . GLY A 1 104 ? 5.743 -1.787 -14.878 1.00 86.88 104 GLY A O 1
ATOM 820 N N . ARG A 1 105 ? 7.079 -0.777 -16.370 1.00 89.69 105 ARG A N 1
ATOM 821 C CA . ARG A 1 105 ? 6.502 -1.320 -17.603 1.00 89.69 105 ARG A CA 1
ATOM 822 C C . ARG A 1 105 ? 7.623 -1.819 -18.512 1.00 89.69 105 ARG A C 1
ATOM 824 O O . ARG A 1 105 ? 8.780 -1.453 -18.351 1.00 89.69 105 ARG A O 1
ATOM 831 N N . SER A 1 106 ? 7.265 -2.607 -19.524 1.00 81.94 106 SER A N 1
ATOM 832 C CA . SER A 1 106 ? 8.208 -3.271 -20.439 1.00 81.94 106 SER A CA 1
ATOM 833 C C . SER A 1 106 ? 9.176 -2.349 -21.195 1.00 81.94 106 SER A C 1
ATOM 835 O O . SER A 1 106 ? 10.137 -2.852 -21.761 1.00 81.94 106 SER A O 1
ATOM 837 N N . GLY A 1 107 ? 8.936 -1.035 -21.228 1.00 84.19 107 GLY A N 1
ATOM 838 C CA . GLY A 1 107 ? 9.843 -0.055 -21.839 1.00 84.19 107 GLY A CA 1
ATOM 839 C C . GLY A 1 107 ? 10.224 1.117 -20.935 1.00 84.19 107 GLY A C 1
ATOM 840 O O . GLY A 1 107 ? 10.953 1.993 -21.382 1.00 84.19 107 GLY A O 1
ATOM 841 N N . ASP A 1 108 ? 9.718 1.162 -19.701 1.00 84.81 108 ASP A N 1
ATOM 842 C CA . ASP A 1 108 ? 10.008 2.234 -18.746 1.00 84.81 108 ASP A CA 1
ATOM 843 C C . ASP A 1 108 ? 9.763 1.722 -17.325 1.00 84.81 108 ASP A C 1
ATOM 845 O O . ASP A 1 108 ? 8.631 1.441 -16.926 1.00 84.81 108 ASP A O 1
ATOM 849 N N . ILE A 1 109 ? 10.842 1.580 -16.574 1.00 85.12 109 ILE A N 1
ATOM 850 C CA . ILE A 1 109 ? 10.883 0.993 -15.236 1.00 85.12 109 ILE A CA 1
ATOM 851 C C . ILE A 1 109 ? 10.448 1.997 -14.147 1.00 85.12 109 ILE A C 1
ATOM 853 O O . ILE A 1 109 ? 9.893 1.596 -13.118 1.00 85.12 109 ILE A O 1
ATOM 857 N N . ALA A 1 110 ? 10.501 3.299 -14.443 1.00 82.31 110 ALA A N 1
ATOM 858 C CA . ALA A 1 110 ? 9.949 4.360 -13.605 1.00 82.31 110 ALA A CA 1
ATOM 859 C C . ALA A 1 110 ? 8.459 4.645 -13.889 1.00 82.31 110 ALA A C 1
ATOM 86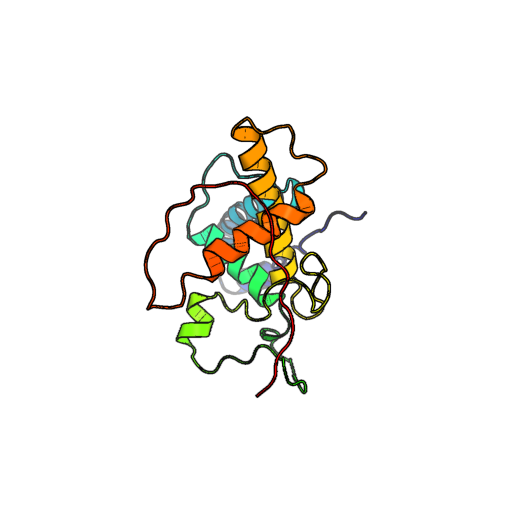1 O O . ALA A 1 110 ? 7.795 5.351 -13.113 1.00 82.31 110 ALA A O 1
ATOM 862 N N . ALA A 1 111 ? 7.907 4.111 -14.986 1.00 81.75 111 ALA A N 1
ATOM 863 C CA . ALA A 1 111 ? 6.503 4.293 -15.332 1.00 81.75 111 ALA A CA 1
ATOM 864 C C . ALA A 1 111 ? 5.563 3.635 -14.314 1.00 81.75 111 ALA A C 1
ATOM 866 O O . ALA A 1 111 ? 5.808 2.551 -13.787 1.00 81.75 11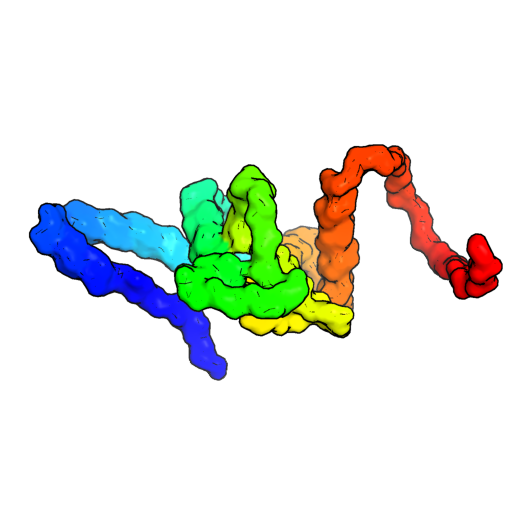1 ALA A O 1
ATOM 867 N N . ILE A 1 112 ? 4.413 4.275 -14.089 1.00 86.62 112 ILE A N 1
ATOM 868 C CA . ILE A 1 112 ? 3.337 3.695 -13.281 1.00 86.62 112 ILE A CA 1
ATOM 869 C C . ILE A 1 112 ? 2.752 2.489 -14.025 1.00 86.62 112 ILE A C 1
ATOM 871 O O . ILE A 1 112 ? 2.361 2.598 -15.191 1.00 86.62 112 ILE A O 1
ATOM 875 N N . GLN A 1 113 ? 2.654 1.355 -13.334 1.00 88.00 113 GLN A N 1
ATOM 876 C CA . GLN A 1 113 ? 2.025 0.139 -13.832 1.00 88.00 113 GLN A CA 1
ATOM 877 C C . GLN A 1 113 ? 0.507 0.197 -13.582 1.00 88.00 113 GLN A C 1
ATOM 879 O O . GLN A 1 113 ? 0.087 0.141 -12.427 1.00 88.00 113 GLN A O 1
ATOM 884 N N . PRO A 1 114 ? -0.346 0.266 -14.624 1.00 86.94 114 PRO A N 1
ATOM 885 C CA . PRO A 1 114 ? -1.799 0.366 -14.444 1.00 86.94 114 PRO A CA 1
ATOM 886 C C . PRO A 1 114 ? -2.423 -0.836 -13.716 1.00 86.94 114 PRO A C 1
ATOM 888 O O . PRO A 1 114 ? -3.445 -0.672 -13.061 1.00 86.94 114 PRO A O 1
ATOM 891 N N . LYS A 1 115 ? -1.812 -2.027 -13.796 1.00 89.19 115 LYS A N 1
ATOM 892 C CA . LYS A 1 115 ? -2.260 -3.230 -13.067 1.00 89.19 115 LYS A CA 1
ATOM 893 C C . LYS A 1 115 ? -1.762 -3.304 -11.616 1.00 89.19 115 LYS A C 1
ATOM 895 O O . LYS A 1 115 ? -2.193 -4.184 -10.874 1.00 89.19 115 LYS A O 1
ATOM 900 N N . ALA A 1 116 ? -0.852 -2.417 -11.219 1.00 92.56 116 ALA A N 1
ATOM 901 C CA . ALA A 1 116 ? -0.122 -2.511 -9.959 1.00 92.56 116 ALA A CA 1
ATOM 902 C C . ALA A 1 116 ? 0.091 -1.124 -9.342 1.00 92.56 116 ALA A C 1
ATOM 904 O O . ALA A 1 116 ? 1.209 -0.596 -9.291 1.00 92.56 116 ALA A O 1
ATOM 905 N N . ALA A 1 117 ? -1.015 -0.487 -8.952 1.00 94.44 117 ALA A N 1
ATOM 906 C CA . ALA A 1 117 ? -0.995 0.855 -8.382 1.00 94.44 117 ALA A CA 1
ATOM 907 C C . ALA A 1 117 ? -0.267 0.890 -7.029 1.00 94.44 117 ALA A C 1
ATOM 909 O O . ALA A 1 117 ? 0.501 1.822 -6.784 1.00 94.44 117 ALA A O 1
ATOM 910 N N . GLY A 1 118 ? -0.456 -0.135 -6.195 1.00 93.75 118 GLY A N 1
ATOM 911 C CA . GLY A 1 118 ? 0.223 -0.297 -4.914 1.00 93.75 118 GLY A CA 1
ATOM 912 C C . GLY A 1 118 ? 1.723 -0.502 -5.088 1.00 93.75 118 GLY A C 1
ATOM 913 O O . GLY A 1 118 ? 2.512 0.258 -4.529 1.00 93.75 118 GLY A O 1
ATOM 914 N N . SER A 1 119 ? 2.129 -1.441 -5.950 1.00 92.19 119 SER A N 1
ATOM 915 C CA . SER A 1 119 ? 3.552 -1.674 -6.266 1.00 92.19 119 SER A CA 1
ATOM 916 C C . SER A 1 119 ? 4.226 -0.439 -6.888 1.00 92.19 119 SER A C 1
ATOM 918 O O . SER A 1 119 ? 5.374 -0.117 -6.577 1.00 92.19 119 SER A O 1
ATOM 920 N N . SER A 1 120 ? 3.506 0.312 -7.729 1.00 91.69 120 SER A N 1
ATOM 921 C CA . SER A 1 120 ? 4.007 1.568 -8.311 1.00 91.69 120 SER A CA 1
ATOM 922 C C . SER A 1 120 ? 4.190 2.664 -7.260 1.00 91.69 120 SER A C 1
ATOM 924 O O . SER A 1 120 ? 5.170 3.412 -7.312 1.00 91.69 120 SER A O 1
ATOM 926 N N . LEU A 1 121 ? 3.249 2.781 -6.317 1.00 93.38 121 LEU A N 1
ATOM 927 C CA . LEU A 1 121 ? 3.337 3.724 -5.206 1.00 93.38 121 LEU A CA 1
ATOM 928 C C . LEU A 1 121 ? 4.502 3.362 -4.279 1.00 93.38 121 LEU A C 1
ATOM 930 O O . LEU A 1 121 ? 5.299 4.241 -3.952 1.00 93.38 121 LEU A O 1
ATOM 934 N N . LEU A 1 122 ? 4.653 2.076 -3.948 1.00 93.88 122 LEU A N 1
ATOM 935 C CA . LEU A 1 122 ? 5.769 1.563 -3.158 1.00 93.88 122 LEU A CA 1
ATOM 936 C C . LEU A 1 122 ? 7.111 1.953 -3.783 1.00 93.88 122 LEU A C 1
ATOM 938 O O . LEU A 1 122 ? 7.921 2.593 -3.122 1.00 93.88 122 LEU A O 1
ATOM 942 N N . ASN A 1 123 ? 7.305 1.675 -5.077 1.00 92.56 123 ASN A N 1
ATOM 943 C CA . ASN A 1 123 ? 8.534 2.025 -5.797 1.00 92.56 123 ASN A CA 1
ATOM 944 C C . ASN A 1 123 ? 8.868 3.523 -5.697 1.00 92.5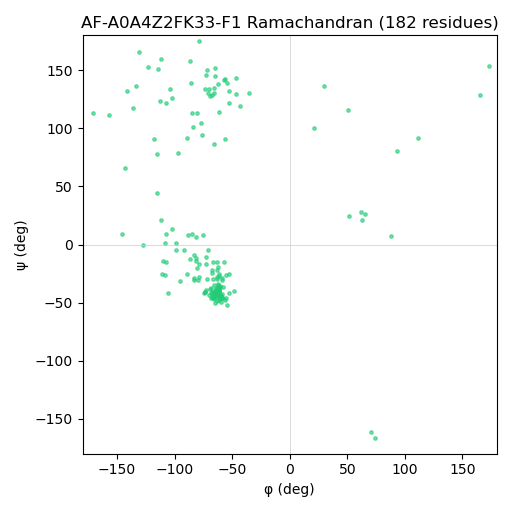6 123 ASN A C 1
ATOM 946 O O . ASN A 1 123 ? 10.000 3.911 -5.410 1.00 92.56 123 ASN A O 1
ATOM 950 N N . LYS A 1 124 ? 7.872 4.392 -5.910 1.00 91.44 124 LYS A N 1
ATOM 951 C CA . LYS A 1 124 ? 8.073 5.846 -5.840 1.00 91.44 124 LYS A CA 1
ATOM 952 C C . LYS A 1 124 ? 8.439 6.319 -4.438 1.00 91.44 124 LYS A C 1
ATOM 954 O O . LYS A 1 124 ? 9.323 7.166 -4.310 1.00 91.44 124 LYS A O 1
ATOM 959 N N . LEU A 1 125 ? 7.785 5.785 -3.410 1.00 92.94 125 LEU A N 1
ATOM 960 C CA . LEU A 1 125 ? 8.085 6.125 -2.021 1.00 92.94 125 LEU A CA 1
ATOM 961 C C . LEU A 1 125 ? 9.472 5.637 -1.625 1.00 92.94 125 LEU A C 1
ATOM 963 O O . LEU A 1 125 ? 10.245 6.423 -1.089 1.00 92.94 125 LEU A O 1
ATOM 967 N N . THR A 1 126 ? 9.828 4.397 -1.965 1.00 93.44 126 THR A N 1
ATOM 968 C CA . THR A 1 126 ? 11.167 3.854 -1.718 1.00 93.44 126 THR A CA 1
ATOM 969 C C . THR A 1 126 ? 12.238 4.730 -2.361 1.00 93.44 126 THR A C 1
ATOM 971 O O . THR A 1 126 ? 13.177 5.134 -1.682 1.00 93.44 126 THR A O 1
ATOM 974 N N . ASN A 1 127 ? 12.070 5.121 -3.627 1.00 91.25 127 ASN A N 1
ATOM 975 C CA . ASN A 1 127 ? 13.015 6.016 -4.299 1.00 91.25 127 ASN A CA 1
ATOM 976 C C . ASN A 1 127 ? 13.114 7.393 -3.620 1.00 91.25 127 ASN A C 1
ATOM 978 O O . ASN A 1 127 ? 14.206 7.952 -3.525 1.00 91.25 127 ASN A O 1
ATOM 982 N N . SER A 1 128 ? 11.995 7.937 -3.132 1.00 92.06 128 SER A N 1
ATOM 983 C CA . SER A 1 128 ? 11.971 9.215 -2.412 1.00 92.06 128 SER A CA 1
ATOM 984 C C . SER A 1 128 ? 12.685 9.132 -1.060 1.00 92.06 128 SER A C 1
ATOM 986 O O . SER A 1 128 ? 13.526 9.978 -0.761 1.00 92.06 128 SER A O 1
ATOM 988 N N . VAL A 1 129 ? 12.419 8.078 -0.285 1.00 92.12 129 VAL A N 1
ATOM 989 C CA . VAL A 1 129 ? 13.054 7.825 1.016 1.00 92.12 129 VAL A CA 1
ATOM 990 C C . VAL A 1 129 ? 14.552 7.598 0.846 1.00 92.12 129 VAL A C 1
ATOM 992 O O . VAL A 1 129 ? 15.346 8.202 1.558 1.00 92.12 129 VAL A O 1
ATOM 995 N N . VAL A 1 130 ? 14.970 6.790 -0.132 1.00 91.69 130 VAL A N 1
ATOM 996 C CA . VAL A 1 130 ? 16.400 6.565 -0.388 1.00 91.69 130 VAL A CA 1
ATOM 997 C C . VAL A 1 130 ? 17.090 7.858 -0.823 1.00 91.69 130 VAL A C 1
ATOM 999 O O . VAL A 1 130 ? 18.195 8.145 -0.367 1.00 91.69 130 VAL A O 1
ATOM 1002 N N . LEU A 1 131 ? 16.444 8.683 -1.652 1.00 89.19 131 LEU A N 1
ATOM 1003 C CA . LEU A 1 131 ? 16.978 9.997 -2.016 1.00 89.19 131 LEU A CA 1
ATOM 1004 C C . LEU A 1 131 ? 17.135 10.920 -0.797 1.00 89.19 131 LEU A C 1
ATOM 1006 O O . LEU A 1 131 ? 18.089 11.695 -0.743 1.00 89.19 131 LEU A O 1
ATOM 1010 N N . ASP A 1 132 ? 16.211 10.862 0.158 1.00 90.50 132 ASP A N 1
ATOM 1011 C CA . ASP A 1 132 ? 16.294 11.609 1.413 1.00 90.50 132 ASP A CA 1
ATOM 1012 C C . ASP A 1 132 ? 17.473 11.124 2.274 1.00 90.50 132 ASP A C 1
ATOM 1014 O O . ASP A 1 132 ? 18.314 11.931 2.671 1.00 90.50 132 ASP A O 1
ATOM 1018 N N . ILE A 1 133 ? 17.635 9.806 2.430 1.00 89.62 133 ILE A N 1
ATOM 1019 C CA . ILE A 1 133 ? 18.784 9.204 3.126 1.00 89.62 133 ILE A CA 1
ATOM 1020 C C . ILE A 1 133 ? 20.119 9.590 2.474 1.00 89.62 133 ILE A C 1
ATOM 1022 O O . ILE A 1 133 ? 21.058 9.949 3.179 1.00 89.62 133 ILE A O 1
ATOM 1026 N N . LEU A 1 134 ? 20.213 9.587 1.140 1.00 88.50 134 LEU A N 1
ATOM 1027 C CA . LEU A 1 134 ? 21.431 9.999 0.425 1.00 88.50 134 LEU A CA 1
ATOM 1028 C C . LEU A 1 134 ? 21.799 11.470 0.677 1.00 88.50 134 LEU A C 1
ATOM 1030 O O . LEU A 1 134 ? 22.979 11.825 0.737 1.00 88.50 134 LEU A O 1
ATOM 1034 N N . LYS A 1 135 ? 20.796 12.342 0.832 1.00 87.50 135 LYS A N 1
ATOM 1035 C CA . LYS A 1 135 ? 21.022 13.742 1.214 1.00 87.50 135 LYS A CA 1
ATOM 1036 C C . LYS A 1 135 ? 21.497 13.839 2.660 1.00 87.50 135 LYS A C 1
ATOM 1038 O O . LYS A 1 135 ? 22.450 14.568 2.921 1.00 87.50 135 LYS A O 1
ATOM 1043 N N . LEU A 1 136 ? 20.881 13.085 3.573 1.00 87.25 136 LEU A N 1
ATOM 1044 C CA . LEU A 1 136 ? 21.285 13.026 4.982 1.00 87.25 136 LEU A CA 1
ATOM 1045 C C . LEU A 1 136 ? 22.710 12.485 5.152 1.00 87.25 136 LEU A C 1
ATOM 1047 O O . LEU A 1 136 ? 23.451 12.974 5.998 1.00 87.25 136 LEU A O 1
ATOM 1051 N N . SER A 1 137 ? 23.138 11.550 4.300 1.00 89.31 137 SER A N 1
ATOM 1052 C CA . SER A 1 137 ? 24.512 11.037 4.285 1.00 89.31 137 SER A CA 1
ATOM 1053 C C . SER A 1 137 ? 25.529 12.000 3.653 1.00 89.31 137 SER A C 1
ATOM 1055 O O . SER A 1 137 ? 26.674 11.618 3.423 1.00 89.31 137 SER A O 1
ATOM 1057 N N . GLY A 1 138 ? 25.136 13.238 3.331 1.00 85.12 138 GLY A N 1
ATOM 1058 C CA . GLY A 1 138 ? 26.030 14.278 2.823 1.00 85.12 138 GLY A CA 1
ATOM 1059 C C . GLY A 1 138 ? 26.218 14.295 1.303 1.00 85.12 138 GLY A C 1
ATOM 1060 O O . GLY A 1 138 ? 27.037 15.066 0.799 1.00 85.12 138 GLY A O 1
ATOM 1061 N N . VAL A 1 139 ? 25.471 13.486 0.543 1.00 80.00 139 VAL A N 1
ATOM 1062 C CA . VAL A 1 139 ? 25.621 13.397 -0.917 1.00 80.00 139 VAL A CA 1
ATOM 1063 C C . VAL A 1 139 ? 24.588 14.282 -1.624 1.00 80.00 139 VAL A C 1
ATOM 1065 O O . VAL A 1 139 ? 23.573 13.833 -2.152 1.00 80.00 139 VAL A O 1
ATOM 1068 N N . TYR A 1 140 ? 24.860 15.587 -1.658 1.00 67.81 140 TYR A N 1
ATOM 1069 C CA . TYR A 1 140 ? 23.929 16.600 -2.182 1.00 67.81 140 TYR A CA 1
ATOM 1070 C C . TYR A 1 140 ? 23.930 16.748 -3.720 1.00 67.81 140 TYR A C 1
ATOM 1072 O O . TYR A 1 140 ? 23.014 17.341 -4.291 1.00 67.81 140 TYR A O 1
ATOM 1080 N N . VAL A 1 141 ? 24.930 16.197 -4.421 1.00 55.28 141 VAL A N 1
ATOM 1081 C CA . VAL A 1 141 ? 25.209 16.473 -5.855 1.00 55.28 141 VAL A CA 1
ATOM 1082 C C . VAL A 1 141 ? 24.331 15.659 -6.829 1.00 55.28 141 VAL A C 1
ATOM 1084 O O . VAL A 1 141 ? 24.502 15.695 -8.045 1.00 55.28 141 VAL A O 1
ATOM 1087 N N . LEU A 1 142 ? 23.354 14.911 -6.321 1.00 52.78 142 LEU A N 1
ATOM 1088 C CA . LEU A 1 142 ? 22.668 13.858 -7.077 1.00 52.78 142 LEU A CA 1
ATOM 1089 C C . LEU A 1 142 ? 21.315 14.278 -7.679 1.00 52.78 142 LEU A C 1
ATOM 1091 O O . LEU A 1 142 ? 20.664 13.482 -8.358 1.00 52.78 142 LEU A O 1
ATOM 1095 N N . SER A 1 143 ? 20.921 15.542 -7.487 1.00 48.66 143 SER A N 1
ATOM 1096 C CA . SER A 1 143 ? 19.581 16.072 -7.794 1.00 48.66 143 SER A CA 1
ATOM 1097 C C . SER A 1 143 ? 19.111 15.861 -9.248 1.00 48.66 143 SER A C 1
ATOM 1099 O O . SER A 1 143 ? 17.910 15.752 -9.487 1.00 48.66 143 SER A O 1
ATOM 1101 N N . PHE A 1 144 ? 20.021 15.741 -10.227 1.00 43.34 144 PHE A N 1
ATOM 1102 C CA . PHE A 1 144 ? 19.638 15.672 -11.647 1.00 43.34 144 PHE A CA 1
ATOM 1103 C C . PHE A 1 144 ? 19.870 14.318 -12.342 1.00 43.34 144 PHE A C 1
ATOM 1105 O O . PHE A 1 144 ? 19.179 14.014 -13.310 1.00 43.34 144 PHE A O 1
ATOM 1112 N N . LYS A 1 145 ? 20.809 13.481 -11.873 1.00 40.34 145 LYS A N 1
ATOM 1113 C CA . LYS A 1 145 ? 21.229 12.251 -12.587 1.00 40.34 145 LYS A CA 1
ATOM 1114 C C . LYS A 1 145 ? 20.808 10.937 -11.925 1.00 40.34 145 LYS A C 1
ATOM 1116 O O . LYS A 1 145 ? 20.846 9.899 -12.576 1.00 40.34 145 LYS A O 1
ATOM 1121 N N . LEU A 1 146 ? 20.368 10.965 -10.665 1.00 44.97 146 LEU A N 1
ATOM 1122 C CA . LEU A 1 146 ? 20.079 9.742 -9.905 1.00 44.97 146 LEU A CA 1
ATOM 1123 C C . LEU A 1 146 ? 18.637 9.247 -9.985 1.00 44.97 146 LEU A C 1
ATOM 1125 O O . LEU A 1 146 ? 18.371 8.135 -9.542 1.00 44.97 146 LEU A O 1
ATOM 1129 N N . LYS A 1 147 ? 17.741 9.993 -10.647 1.00 47.00 147 LYS A N 1
ATOM 1130 C CA . LYS A 1 147 ? 16.435 9.447 -11.054 1.00 47.00 147 LYS A CA 1
ATOM 1131 C C . LYS A 1 147 ? 16.577 8.140 -11.851 1.00 47.00 147 LYS A C 1
ATOM 1133 O O . LYS A 1 147 ? 15.674 7.323 -11.780 1.00 47.00 147 LYS A O 1
ATOM 1138 N N . ASN A 1 148 ? 17.720 7.928 -12.516 1.00 45.34 148 ASN A N 1
ATOM 1139 C CA . ASN A 1 148 ? 17.987 6.740 -13.331 1.00 45.34 148 ASN A CA 1
ATOM 1140 C C . ASN A 1 148 ? 19.003 5.756 -12.707 1.00 45.34 148 ASN A C 1
ATOM 1142 O O . ASN A 1 148 ? 19.104 4.627 -13.163 1.00 45.34 148 ASN A O 1
ATOM 1146 N N . ILE A 1 149 ? 19.781 6.147 -11.686 1.00 48.94 149 ILE A N 1
ATOM 1147 C CA . ILE A 1 149 ? 20.833 5.282 -11.091 1.00 48.94 149 ILE A CA 1
ATOM 1148 C C . ILE A 1 149 ? 20.288 4.418 -9.943 1.00 48.94 149 ILE A C 1
ATOM 1150 O O . ILE A 1 149 ? 20.801 3.326 -9.704 1.00 48.94 149 ILE A O 1
ATOM 1154 N N . LEU A 1 150 ? 19.213 4.843 -9.265 1.00 47.53 150 LEU A N 1
ATOM 1155 C CA . LEU A 1 150 ? 18.530 4.000 -8.271 1.00 47.53 150 LEU A CA 1
ATOM 1156 C C . LEU A 1 150 ? 17.969 2.710 -8.888 1.00 47.53 150 LEU A C 1
ATOM 1158 O O . LEU A 1 150 ? 17.905 1.683 -8.215 1.00 47.53 150 LEU A O 1
ATOM 1162 N N . GLU A 1 151 ? 17.687 2.719 -10.191 1.00 48.88 151 GLU A N 1
ATOM 1163 C CA . GLU A 1 151 ? 17.288 1.522 -10.932 1.00 48.88 151 GLU A CA 1
ATOM 1164 C C . GLU A 1 151 ? 18.406 0.488 -11.071 1.00 48.88 151 GLU A C 1
ATOM 1166 O O . GLU A 1 151 ? 18.140 -0.705 -11.181 1.00 48.88 151 GLU A O 1
ATOM 1171 N N . THR A 1 152 ? 19.669 0.916 -11.001 1.00 40.25 152 THR A N 1
ATOM 1172 C CA . THR A 1 152 ? 20.818 0.006 -11.058 1.00 40.25 152 THR A CA 1
ATOM 1173 C C . THR A 1 152 ? 21.122 -0.611 -9.688 1.00 40.25 152 THR A C 1
ATOM 1175 O O . THR A 1 152 ? 21.591 -1.743 -9.617 1.00 40.25 152 THR A O 1
ATOM 1178 N N . PHE A 1 153 ? 20.807 0.080 -8.585 1.00 41.00 153 PHE A N 1
ATOM 1179 C CA . PHE A 1 153 ? 21.049 -0.442 -7.233 1.00 41.00 153 PHE A CA 1
ATOM 1180 C C . PHE A 1 153 ? 19.968 -1.442 -6.778 1.00 41.00 153 PHE A C 1
ATOM 1182 O O . PHE A 1 153 ? 20.282 -2.406 -6.082 1.00 41.00 153 PHE A O 1
ATOM 1189 N N . LEU A 1 154 ? 18.714 -1.303 -7.236 1.00 42.97 154 LEU A N 1
ATOM 1190 C CA . LEU A 1 154 ? 17.668 -2.314 -6.986 1.00 42.97 154 LEU A CA 1
ATOM 1191 C C . LEU A 1 154 ? 17.921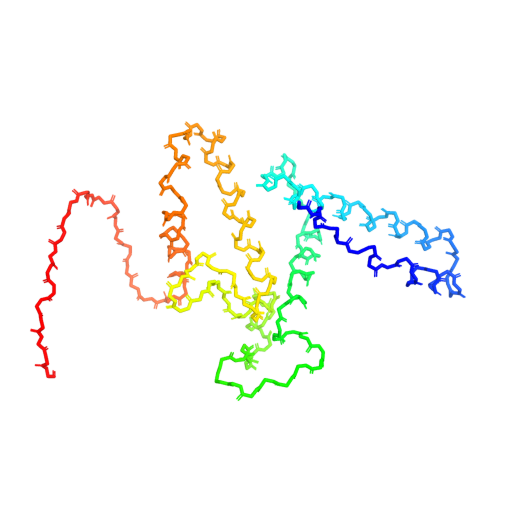 -3.653 -7.713 1.00 42.97 154 LEU A C 1
ATOM 1193 O O . LEU A 1 154 ? 17.440 -4.701 -7.270 1.00 42.97 154 LEU A O 1
ATOM 1197 N N . LEU A 1 155 ? 18.718 -3.644 -8.786 1.00 40.66 155 LEU A N 1
ATOM 1198 C CA . LEU A 1 155 ? 19.177 -4.861 -9.465 1.00 40.66 155 LEU A CA 1
ATOM 1199 C C . LEU A 1 155 ? 20.127 -5.687 -8.576 1.00 40.66 155 LEU A C 1
ATOM 1201 O O . LEU A 1 155 ? 20.106 -6.913 -8.629 1.00 40.66 155 LEU A O 1
ATOM 1205 N N . LEU A 1 156 ? 20.882 -5.034 -7.686 1.00 33.66 156 LEU A N 1
ATOM 1206 C CA . LEU A 1 156 ? 21.793 -5.686 -6.738 1.00 33.66 156 LEU A CA 1
ATOM 1207 C C . LEU A 1 156 ? 21.048 -6.430 -5.615 1.00 33.66 156 LEU A C 1
ATOM 1209 O O . LEU A 1 156 ? 21.521 -7.460 -5.145 1.00 33.66 156 LEU A O 1
ATOM 1213 N N . VAL A 1 157 ? 19.851 -5.970 -5.232 1.00 36.84 157 VAL A N 1
ATOM 1214 C CA . VAL A 1 157 ? 19.005 -6.664 -4.239 1.00 36.84 157 VAL A CA 1
ATOM 1215 C C . VAL A 1 157 ? 18.186 -7.789 -4.889 1.00 36.84 157 VAL A C 1
ATOM 1217 O O . VAL A 1 157 ? 17.967 -8.830 -4.269 1.00 36.84 157 VAL A O 1
ATOM 1220 N N . SER A 1 158 ? 17.812 -7.639 -6.165 1.00 33.47 158 SER A N 1
ATOM 1221 C CA . SER A 1 158 ? 17.037 -8.644 -6.914 1.00 33.47 158 SER A CA 1
ATOM 1222 C C . SER A 1 158 ? 17.842 -9.897 -7.300 1.00 33.47 158 SER A C 1
ATOM 1224 O O . SER A 1 158 ? 17.245 -10.935 -7.573 1.00 33.47 158 SER A O 1
ATOM 1226 N N . HIS A 1 159 ? 19.179 -9.841 -7.261 1.00 36.31 159 HIS A N 1
ATOM 1227 C CA . HIS A 1 159 ? 20.065 -10.985 -7.534 1.00 36.31 159 HIS A CA 1
ATOM 1228 C C . HIS A 1 159 ? 20.409 -11.851 -6.308 1.00 36.31 159 HIS A C 1
ATOM 1230 O O . HIS A 1 159 ? 21.205 -12.778 -6.413 1.00 36.31 159 HIS A O 1
ATOM 1236 N N . THR A 1 160 ? 19.783 -11.628 -5.149 1.00 36.66 160 THR A N 1
ATOM 1237 C CA . THR A 1 160 ? 19.984 -12.490 -3.961 1.00 36.66 160 THR A CA 1
ATOM 1238 C C . THR A 1 160 ? 19.095 -13.743 -3.940 1.00 36.66 160 THR A C 1
ATOM 1240 O O . THR A 1 160 ? 19.054 -14.464 -2.945 1.00 36.66 160 THR A O 1
ATOM 1243 N N . CYS A 1 161 ? 18.395 -14.037 -5.039 1.00 36.91 161 CYS A N 1
ATOM 1244 C CA . CYS A 1 161 ? 17.587 -15.246 -5.214 1.00 36.91 161 CYS A CA 1
ATOM 1245 C C . CYS A 1 161 ? 18.123 -16.156 -6.331 1.00 36.91 161 CYS A C 1
ATOM 1247 O O . CYS A 1 161 ? 17.332 -16.680 -7.098 1.00 36.91 161 CYS A O 1
ATOM 1249 N N . ASP A 1 162 ? 1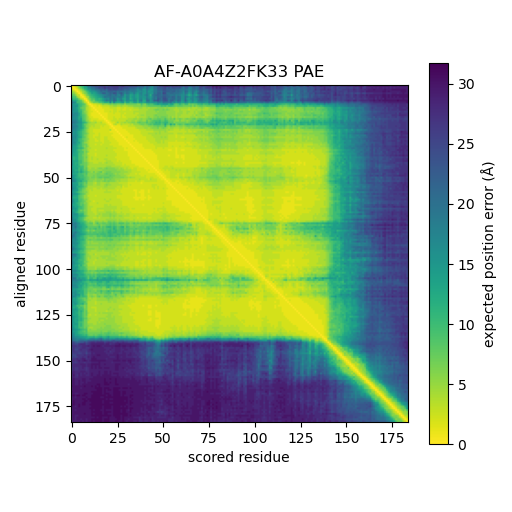9.435 -16.377 -6.393 1.00 34.12 162 ASP A N 1
ATOM 1250 C CA . ASP A 1 162 ? 20.020 -17.548 -7.057 1.00 34.12 162 ASP A CA 1
ATOM 1251 C C . ASP A 1 162 ? 21.124 -18.107 -6.141 1.00 34.12 162 ASP A C 1
ATOM 1253 O O . ASP A 1 162 ? 22.088 -17.395 -5.843 1.00 34.12 162 ASP A O 1
ATOM 1257 N N . PRO A 1 163 ? 21.025 -19.348 -5.626 1.00 41.22 163 PRO A N 1
ATOM 1258 C CA . PRO A 1 163 ? 22.202 -20.012 -5.099 1.00 41.22 163 PRO A CA 1
ATOM 1259 C C . PRO A 1 163 ? 23.052 -20.415 -6.311 1.00 41.22 163 PRO A C 1
ATOM 1261 O O . PRO A 1 163 ? 22.498 -20.835 -7.320 1.00 41.22 163 PRO A O 1
ATOM 1264 N N . ILE A 1 164 ? 24.379 -20.382 -6.182 1.00 40.47 164 ILE A N 1
ATOM 1265 C CA . ILE A 1 164 ? 25.384 -20.738 -7.208 1.00 40.47 164 ILE A CA 1
ATOM 1266 C C . ILE A 1 164 ? 25.873 -19.520 -8.035 1.00 40.47 164 ILE A C 1
ATOM 1268 O O . ILE A 1 164 ? 25.446 -19.316 -9.161 1.00 40.47 164 ILE A O 1
ATOM 1272 N N . PHE A 1 165 ? 26.802 -18.722 -7.488 1.00 31.58 165 PHE A N 1
ATOM 1273 C CA . PHE A 1 165 ? 28.150 -18.398 -8.030 1.00 31.58 165 PHE A CA 1
ATOM 1274 C C . PHE A 1 165 ? 28.823 -17.298 -7.160 1.00 31.58 165 PHE A C 1
ATOM 1276 O O . PHE A 1 165 ? 28.124 -16.577 -6.447 1.00 31.58 165 PHE A O 1
ATOM 1283 N N . PRO A 1 166 ? 30.171 -17.226 -7.105 1.00 35.47 166 PRO A N 1
ATOM 1284 C CA . PRO A 1 166 ? 30.917 -16.634 -6.007 1.00 35.47 166 PRO A CA 1
ATOM 1285 C C . PRO A 1 166 ? 31.130 -15.123 -6.155 1.00 35.47 166 PRO A C 1
ATOM 1287 O O . PRO A 1 166 ? 31.116 -14.552 -7.243 1.00 35.47 166 PRO A O 1
ATOM 1290 N N . VAL A 1 167 ? 31.370 -14.520 -4.995 1.00 36.06 167 VAL A N 1
ATOM 1291 C CA . VAL A 1 167 ? 31.745 -13.130 -4.733 1.00 36.06 167 VAL A CA 1
ATOM 1292 C C . VAL A 1 167 ? 32.810 -12.633 -5.724 1.00 36.06 167 VAL A C 1
ATOM 1294 O O . VAL A 1 167 ? 33.923 -13.154 -5.736 1.00 36.06 167 VAL A O 1
ATOM 1297 N N . MET A 1 168 ? 32.495 -11.600 -6.512 1.00 31.23 168 MET A N 1
ATOM 1298 C CA . MET A 1 168 ? 33.507 -10.767 -7.170 1.00 31.23 168 MET A CA 1
ATOM 1299 C C . MET A 1 168 ? 33.580 -9.401 -6.491 1.00 31.23 168 MET A C 1
ATOM 1301 O O . MET A 1 168 ? 32.593 -8.669 -6.414 1.00 31.23 168 MET A O 1
ATOM 1305 N N . GLU A 1 169 ? 34.782 -9.087 -6.014 1.00 30.39 169 GLU A N 1
ATOM 1306 C CA . GLU A 1 169 ? 35.225 -7.782 -5.533 1.00 30.39 169 GLU A CA 1
ATOM 1307 C C . GLU A 1 169 ? 34.963 -6.665 -6.551 1.00 30.39 169 GLU A C 1
ATOM 1309 O O . GLU A 1 169 ? 35.335 -6.744 -7.723 1.00 30.39 169 GLU A O 1
ATOM 1314 N N . LEU A 1 170 ? 34.377 -5.573 -6.064 1.00 31.72 170 LEU A N 1
ATOM 1315 C CA . LEU A 1 170 ? 34.267 -4.307 -6.777 1.00 31.72 170 LEU A CA 1
ATOM 1316 C C . LEU A 1 170 ? 35.620 -3.586 -6.757 1.00 31.72 170 LEU A C 1
ATOM 1318 O O . LEU A 1 170 ? 35.923 -2.822 -5.843 1.00 31.72 170 LEU A O 1
ATOM 1322 N N . SER A 1 171 ? 36.410 -3.781 -7.807 1.00 32.03 171 SER A N 1
ATOM 1323 C CA . SER A 1 171 ? 37.455 -2.837 -8.199 1.00 32.03 171 SER A CA 1
ATOM 1324 C C . SER A 1 171 ? 37.374 -2.596 -9.707 1.00 32.03 171 SER A C 1
ATOM 1326 O O . SER A 1 171 ? 37.198 -3.528 -10.482 1.00 32.03 171 SER A O 1
ATOM 1328 N N . GLY A 1 172 ? 37.488 -1.335 -10.130 1.00 28.48 172 GLY A N 1
ATOM 1329 C CA . GLY A 1 172 ? 37.806 -1.018 -11.524 1.00 28.48 172 GLY A CA 1
ATOM 1330 C C . GLY A 1 172 ? 36.690 -0.369 -12.337 1.00 28.48 172 GLY A C 1
ATOM 1331 O O . GLY A 1 172 ? 35.911 -1.004 -13.036 1.00 28.48 172 GLY A O 1
ATOM 1332 N N . ILE A 1 173 ? 36.708 0.956 -12.311 1.00 33.31 173 ILE A N 1
ATOM 1333 C CA . ILE A 1 173 ? 36.181 1.852 -13.337 1.00 33.31 173 ILE A CA 1
ATOM 1334 C C . ILE A 1 173 ? 36.952 1.593 -14.652 1.00 33.31 173 ILE A C 1
ATOM 1336 O O . ILE A 1 173 ? 38.138 1.893 -14.666 1.00 33.31 173 ILE A O 1
ATOM 1340 N N . PHE A 1 174 ? 36.325 1.072 -15.722 1.00 29.02 174 PHE A N 1
ATOM 1341 C CA . PHE A 1 174 ? 36.442 1.510 -17.142 1.00 29.02 174 PHE A CA 1
ATOM 1342 C C . PHE A 1 174 ? 35.882 0.479 -18.158 1.00 29.02 174 PHE A C 1
ATOM 1344 O O . PHE A 1 174 ? 36.290 -0.672 -18.182 1.00 29.02 174 PHE A O 1
ATOM 1351 N N . PHE A 1 175 ? 35.006 0.983 -19.039 1.00 29.59 175 PHE A N 1
ATOM 1352 C CA . PHE A 1 175 ? 34.840 0.707 -20.482 1.00 29.59 175 PHE A CA 1
ATOM 1353 C C . PHE A 1 175 ? 34.730 -0.731 -21.049 1.00 29.59 175 PHE A C 1
ATOM 1355 O O . PHE A 1 175 ? 35.698 -1.471 -21.109 1.00 29.59 175 PHE A O 1
ATOM 1362 N N . SER A 1 176 ? 33.540 -0.988 -21.625 1.00 31.77 176 SER A N 1
ATOM 1363 C CA . SER A 1 176 ? 33.176 -1.735 -22.858 1.00 31.77 176 SER A CA 1
ATOM 1364 C C . SER A 1 176 ? 34.060 -2.902 -23.334 1.00 31.77 176 SER A C 1
ATOM 1366 O O . SER A 1 176 ? 35.252 -2.728 -23.577 1.00 31.77 176 SER A O 1
ATOM 1368 N N . PRO A 1 177 ? 33.430 -4.021 -23.742 1.00 32.97 177 PRO A N 1
ATOM 1369 C CA . PRO A 1 177 ? 33.415 -4.266 -25.186 1.00 32.97 177 PRO A CA 1
ATOM 1370 C C . PRO A 1 177 ? 32.100 -4.849 -25.737 1.00 32.97 177 PRO A C 1
ATOM 1372 O O . PRO A 1 177 ? 31.555 -5.834 -25.255 1.00 32.97 177 PRO A O 1
ATOM 1375 N N . VAL A 1 178 ? 31.634 -4.226 -26.823 1.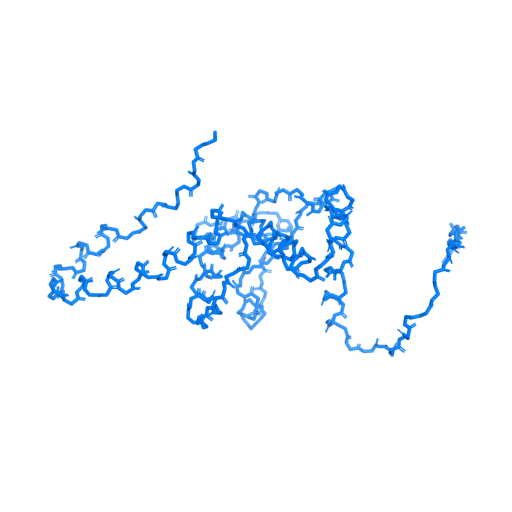00 37.75 178 VAL A N 1
ATOM 1376 C CA . VAL A 1 178 ? 31.241 -4.847 -28.105 1.00 37.75 178 VAL A CA 1
ATOM 1377 C C . VAL A 1 178 ? 30.911 -6.352 -28.050 1.00 37.75 178 VAL A C 1
ATOM 1379 O O . VAL A 1 178 ? 31.798 -7.192 -28.178 1.00 37.75 178 VAL A O 1
ATOM 1382 N N . CYS A 1 179 ? 29.622 -6.703 -28.013 1.00 28.44 179 CYS A N 1
ATOM 1383 C CA . CYS A 1 179 ? 29.165 -8.033 -28.425 1.00 28.44 179 CYS A CA 1
ATOM 1384 C C . CYS A 1 179 ? 28.983 -8.060 -29.947 1.00 28.44 179 CYS A C 1
ATOM 1386 O O . CYS A 1 179 ? 27.991 -7.565 -30.484 1.00 28.44 179 CYS A O 1
ATOM 1388 N N . LYS A 1 180 ? 29.961 -8.643 -30.650 1.00 32.19 180 LYS A N 1
ATOM 1389 C CA . LYS A 1 180 ? 29.747 -9.173 -31.998 1.00 32.19 180 LYS A CA 1
ATOM 1390 C C . LYS A 1 180 ? 28.931 -10.463 -31.894 1.00 32.19 180 LYS A C 1
ATOM 1392 O O . LYS A 1 180 ? 29.209 -11.325 -31.072 1.00 32.19 180 LYS A O 1
ATOM 1397 N N . SER A 1 181 ? 27.928 -10.531 -32.759 1.00 35.25 181 SER A N 1
ATOM 1398 C CA . SER A 1 181 ? 27.085 -11.677 -33.089 1.00 35.25 181 SER A CA 1
ATOM 1399 C C . SER A 1 181 ? 27.880 -12.967 -33.340 1.00 35.25 181 SER A C 1
ATOM 1401 O O . SER A 1 181 ? 28.928 -12.895 -33.978 1.00 35.25 181 SER A O 1
ATOM 1403 N N . ALA A 1 182 ? 27.340 -14.120 -32.926 1.00 30.61 182 ALA A N 1
ATOM 1404 C CA . ALA A 1 182 ? 27.359 -15.357 -33.716 1.00 30.61 182 ALA A CA 1
ATOM 1405 C C . ALA A 1 182 ? 26.470 -16.447 -33.083 1.00 30.61 182 ALA A C 1
ATOM 1407 O O . ALA A 1 182 ? 26.751 -16.973 -32.013 1.00 30.61 182 ALA A O 1
ATOM 1408 N N . THR A 1 183 ? 25.402 -16.769 -33.808 1.00 32.69 183 THR A N 1
ATOM 1409 C CA . THR A 1 183 ? 24.778 -18.093 -33.969 1.00 32.69 183 THR A CA 1
ATOM 1410 C C . THR A 1 183 ? 25.782 -19.254 -33.990 1.00 32.69 183 THR A C 1
ATOM 1412 O O . THR A 1 183 ? 26.708 -19.216 -34.800 1.00 32.69 183 THR A O 1
ATOM 1415 N N . PHE A 1 184 ? 25.571 -20.309 -33.203 1.00 34.38 184 PHE A N 1
ATOM 1416 C CA . PHE A 1 184 ? 24.797 -21.520 -33.534 1.00 34.38 184 PHE A CA 1
ATOM 1417 C C . PHE A 1 184 ? 24.528 -22.307 -32.245 1.00 34.38 184 PHE A C 1
ATOM 1419 O O . PHE A 1 184 ? 25.392 -22.243 -31.342 1.00 34.38 184 PHE A O 1
#